Protein AF-0000000087011640 (afdb_homodimer)

Secondary structure (DSSP, 8-state):
-EEEPHHHHHHHHTT-HHHHHHHHHHHHH--EEE-HHHHHHHHHHHHHHH---HHHHHHHIIIIIGGGEEE--B-HHHHHHHHHHHHHH---HHHHHHHHHHHHTT--EEE-S-GGGGG-TT-EEE---/-EEEPHHHHHHHHTT-HHHHHHHHHHHHH--EEE-HHHHHHHHHHHHHHH---HHHHHHHIIIIIGGGEEE--B-HHHHHHHHHHHHHH---HHHHHHHHHHHHTT--EEE-S-GGGGG-TT-EEE---

Structure (mmCIF, N/CA/C/O backbone):
data_AF-0000000087011640-model_v1
#
loop_
_entity.id
_entity.type
_entity.pdbx_description
1 polymer 'PIN domain-containing protein'
#
loop_
_atom_site.group_PDB
_atom_site.id
_atom_site.type_symbol
_atom_site.label_atom_id
_atom_site.label_alt_id
_atom_site.label_comp_id
_atom_site.label_asym_id
_atom_site.label_entity_id
_atom_site.label_seq_id
_atom_site.pdbx_PDB_ins_code
_atom_site.Cartn_x
_atom_site.Cartn_y
_atom_site.Cartn_z
_atom_site.occupancy
_atom_site.B_iso_or_equiv
_atom_site.auth_seq_id
_atom_site.auth_comp_id
_atom_site.auth_asym_id
_atom_site.auth_atom_id
_atom_site.pdbx_PDB_model_num
ATOM 1 N N . MET A 1 1 ? 14.664 -17.312 -2.223 1 96.94 1 MET A N 1
ATOM 2 C CA . MET A 1 1 ? 13.352 -16.703 -2.078 1 96.94 1 MET A CA 1
ATOM 3 C C . MET A 1 1 ? 13.102 -15.688 -3.189 1 96.94 1 MET A C 1
ATOM 5 O O . MET A 1 1 ? 14.031 -15.008 -3.633 1 96.94 1 MET A O 1
ATOM 9 N N . ILE A 1 2 ? 11.859 -15.672 -3.703 1 98.56 2 ILE A N 1
ATOM 10 C CA . ILE A 1 2 ? 11.531 -14.766 -4.797 1 98.56 2 ILE A CA 1
ATOM 11 C C . ILE A 1 2 ? 10.273 -13.969 -4.445 1 98.56 2 ILE A C 1
ATOM 13 O O . ILE A 1 2 ? 9.336 -14.516 -3.865 1 98.56 2 ILE A O 1
ATOM 17 N N . PHE A 1 3 ? 10.336 -12.688 -4.766 1 98.88 3 PHE A N 1
ATOM 18 C CA . PHE A 1 3 ? 9.227 -11.789 -4.484 1 98.88 3 PHE A CA 1
ATOM 19 C C . PHE A 1 3 ? 8.203 -11.82 -5.613 1 98.88 3 PHE A C 1
ATOM 21 O O . PHE A 1 3 ? 8.562 -11.797 -6.789 1 98.88 3 PHE A O 1
ATOM 28 N N . LEU A 1 4 ? 6.934 -11.914 -5.27 1 98.88 4 LEU A N 1
ATOM 29 C CA . LEU A 1 4 ? 5.852 -11.953 -6.25 1 98.88 4 LEU A CA 1
ATOM 30 C C . LEU A 1 4 ? 5.266 -10.562 -6.465 1 98.88 4 LEU A C 1
ATOM 32 O O . LEU A 1 4 ? 4.793 -9.93 -5.516 1 98.88 4 LEU A O 1
ATOM 36 N N . ASP A 1 5 ? 5.25 -10.117 -7.625 1 98.62 5 ASP A N 1
ATOM 37 C CA . ASP A 1 5 ? 4.613 -8.859 -7.996 1 98.62 5 ASP A CA 1
ATOM 38 C C . ASP A 1 5 ? 3.111 -9.039 -8.203 1 98.62 5 ASP A C 1
ATOM 40 O O . ASP A 1 5 ? 2.639 -10.156 -8.406 1 98.62 5 ASP A O 1
ATOM 44 N N . ALA A 1 6 ? 2.395 -7.945 -8.195 1 98.81 6 ALA A N 1
ATOM 45 C CA . ALA A 1 6 ? 0.938 -7.992 -8.281 1 98.81 6 ALA A CA 1
ATOM 46 C C . ALA A 1 6 ? 0.485 -8.5 -9.648 1 98.81 6 ALA A C 1
ATOM 48 O O . ALA A 1 6 ? -0.469 -9.273 -9.742 1 98.81 6 ALA A O 1
ATOM 49 N N . ASN A 1 7 ? 1.176 -8.094 -10.727 1 97.94 7 ASN A N 1
ATOM 50 C CA . ASN A 1 7 ? 0.75 -8.492 -12.062 1 97.94 7 ASN A CA 1
ATOM 51 C C . ASN A 1 7 ? 0.751 -10.008 -12.219 1 97.94 7 ASN A C 1
ATOM 53 O O . ASN A 1 7 ? -0.172 -10.578 -12.812 1 97.94 7 ASN A O 1
ATOM 57 N N . PHE A 1 8 ? 1.773 -10.594 -11.695 1 98.75 8 PHE A N 1
ATOM 58 C CA . PHE A 1 8 ? 1.864 -12.047 -11.766 1 98.75 8 PHE A CA 1
ATOM 59 C C . PHE A 1 8 ? 0.679 -12.695 -11.062 1 98.75 8 PHE A C 1
ATOM 61 O O . PHE A 1 8 ? 0.0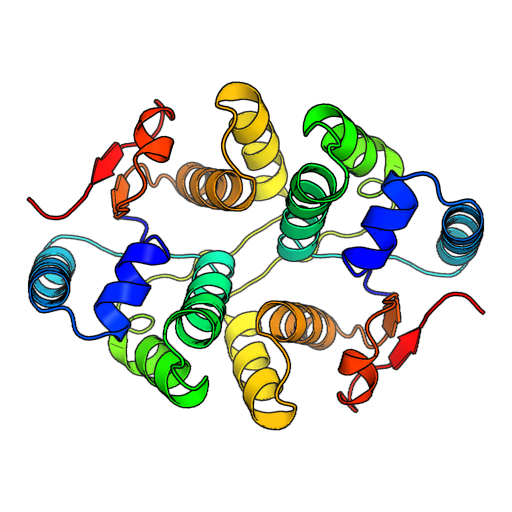44 -13.602 -11.609 1 98.75 8 PHE A O 1
ATOM 68 N N . LEU A 1 9 ? 0.355 -12.227 -9.922 1 98.88 9 LEU A N 1
ATOM 69 C CA . LEU A 1 9 ? -0.71 -12.805 -9.102 1 98.88 9 LEU A CA 1
ATOM 70 C C . LEU A 1 9 ? -2.076 -12.523 -9.719 1 98.88 9 LEU A C 1
ATOM 72 O O . LEU A 1 9 ? -2.992 -13.344 -9.609 1 98.88 9 LEU A O 1
ATOM 76 N N . ILE A 1 10 ? -2.234 -11.375 -10.375 1 98.81 10 ILE A N 1
ATOM 77 C CA . ILE A 1 10 ? -3.488 -11.039 -11.039 1 98.81 10 ILE A CA 1
ATOM 78 C C . ILE A 1 10 ? -3.748 -12.031 -12.18 1 98.81 10 ILE A C 1
ATOM 80 O O . ILE A 1 10 ? -4.855 -12.555 -12.305 1 98.81 10 ILE A O 1
ATOM 84 N N . TYR A 1 11 ? -2.711 -12.344 -12.93 1 98.56 11 TYR A N 1
ATOM 85 C CA . TYR A 1 11 ? -2.857 -13.305 -14.016 1 98.56 11 TYR A CA 1
ATOM 86 C C . TYR A 1 11 ? -3.121 -14.703 -13.477 1 98.56 11 TYR A C 1
ATOM 88 O O . TYR A 1 11 ? -3.875 -15.477 -14.07 1 98.56 11 TYR A O 1
ATOM 96 N N . LEU A 1 12 ? -2.467 -14.984 -12.375 1 98.62 12 LEU A N 1
ATOM 97 C CA . LEU A 1 12 ? -2.719 -16.266 -11.719 1 98.62 12 LEU A CA 1
ATOM 98 C C . LEU A 1 12 ? -4.172 -16.359 -11.266 1 98.62 12 LEU A C 1
ATOM 100 O O . LEU A 1 12 ? -4.82 -17.391 -11.461 1 98.62 12 LEU A O 1
ATOM 104 N N . ASN A 1 13 ? -4.664 -15.25 -10.688 1 98.5 13 ASN A N 1
ATOM 105 C CA . ASN A 1 13 ? -6.047 -15.172 -10.227 1 98.5 13 ASN A CA 1
ATOM 106 C C . ASN A 1 13 ? -7.027 -15.352 -11.383 1 98.5 13 ASN A C 1
ATOM 108 O O . ASN A 1 13 ? -8.125 -15.883 -11.195 1 98.5 13 ASN A O 1
ATOM 112 N N . LEU A 1 14 ? -6.656 -14.922 -12.57 1 98.19 14 LEU A N 1
ATOM 113 C CA . LEU A 1 14 ? -7.512 -14.969 -13.75 1 98.19 14 LEU A CA 1
ATOM 114 C C . LEU A 1 14 ? -7.441 -16.344 -14.414 1 98.19 14 LEU A C 1
ATOM 116 O O . LEU A 1 14 ? -8.18 -16.609 -15.367 1 98.19 14 LEU A O 1
ATOM 120 N N . GLY A 1 15 ? -6.504 -17.172 -14.023 1 97.69 15 GLY A N 1
ATOM 121 C CA . GLY A 1 15 ? -6.434 -18.531 -14.531 1 97.69 15 GLY A CA 1
ATOM 122 C C . GLY A 1 15 ? -5.656 -18.641 -15.828 1 97.69 15 GLY A C 1
ATOM 123 O O . GLY A 1 15 ? -5.941 -19.5 -16.656 1 97.69 15 GLY A O 1
ATOM 124 N N . VAL A 1 16 ? -4.742 -17.734 -16.016 1 97.62 16 VAL A N 1
ATOM 125 C CA . VAL A 1 16 ? -3.898 -17.844 -17.203 1 97.62 16 VAL A CA 1
ATOM 126 C C . VAL A 1 16 ? -3.025 -19.094 -17.109 1 97.62 16 VAL A C 1
ATOM 128 O O . VAL A 1 16 ? -2.172 -19.188 -16.234 1 97.62 16 VAL A O 1
ATOM 131 N N . LYS A 1 17 ? -3.088 -19.984 -18.031 1 97.75 17 LYS A N 1
ATOM 132 C CA . LYS A 1 17 ? -2.504 -21.312 -17.938 1 97.75 17 LYS A CA 1
ATOM 133 C C . LYS A 1 17 ? -0.982 -21.25 -17.859 1 97.75 17 LYS A C 1
ATOM 135 O O . LYS A 1 17 ? -0.365 -21.953 -17.062 1 97.75 17 LYS A O 1
ATOM 140 N N . GLU A 1 18 ? -0.424 -20.406 -18.703 1 97.94 18 GLU A N 1
ATOM 141 C CA . GLU A 1 18 ? 1.029 -20.266 -18.703 1 97.94 18 GLU A CA 1
ATOM 142 C C . GLU A 1 18 ? 1.537 -19.797 -17.344 1 97.94 18 GLU A C 1
ATOM 144 O O . GLU A 1 18 ? 2.592 -20.234 -16.875 1 97.94 18 GLU A O 1
ATOM 149 N N . VAL A 1 19 ? 0.798 -18.922 -16.688 1 98.38 19 VAL A N 1
ATOM 150 C CA . VAL A 1 19 ? 1.166 -18.391 -15.391 1 98.38 19 VAL A CA 1
ATOM 151 C C . VAL A 1 19 ? 0.971 -19.453 -14.312 1 98.38 19 VAL A C 1
ATOM 153 O O . VAL A 1 19 ? 1.799 -19.578 -13.406 1 98.38 19 VAL A O 1
ATOM 156 N N . GLU A 1 20 ? -0.083 -20.219 -14.422 1 98.06 20 GLU A N 1
ATOM 157 C CA . GLU A 1 20 ? -0.339 -21.312 -13.492 1 98.06 20 GLU A CA 1
ATOM 158 C C . GLU A 1 20 ? 0.795 -22.328 -13.516 1 98.06 20 GLU A C 1
ATOM 160 O O . GLU A 1 20 ? 1.282 -22.75 -12.469 1 98.06 20 GLU A O 1
ATOM 165 N N . ASN A 1 21 ? 1.163 -22.672 -14.719 1 97.81 21 ASN A N 1
ATOM 166 C CA . ASN A 1 21 ? 2.24 -23.641 -14.875 1 97.81 21 ASN A CA 1
ATOM 167 C C . ASN A 1 21 ? 3.557 -23.109 -14.305 1 97.81 21 ASN A C 1
ATOM 169 O O . ASN A 1 21 ? 4.289 -23.844 -13.648 1 97.81 21 ASN A O 1
ATOM 173 N N . PHE A 1 22 ? 3.793 -21.906 -14.586 1 98.19 22 PHE A N 1
ATOM 174 C CA . PHE A 1 22 ? 5.008 -21.281 -14.086 1 98.19 22 PHE A CA 1
ATOM 175 C C . PHE A 1 22 ? 4.992 -21.219 -12.562 1 98.19 22 PHE A C 1
ATOM 177 O O . PHE A 1 22 ? 6.008 -21.484 -11.914 1 98.19 22 PHE A O 1
ATOM 184 N N . TYR A 1 23 ? 3.855 -20.891 -11.961 1 98.31 23 TYR A N 1
ATOM 185 C CA . TYR A 1 23 ? 3.699 -20.812 -10.516 1 98.31 23 TYR A CA 1
ATOM 186 C C . TYR A 1 23 ? 3.986 -22.172 -9.859 1 98.31 23 TYR A C 1
ATOM 188 O O . TYR A 1 23 ? 4.684 -22.234 -8.844 1 98.31 23 TYR A O 1
ATOM 196 N N . ILE A 1 24 ? 3.471 -23.203 -10.461 1 97.31 24 ILE A N 1
ATOM 197 C CA . ILE A 1 24 ? 3.666 -24.547 -9.93 1 97.31 24 ILE A CA 1
ATOM 198 C C . ILE A 1 24 ? 5.148 -24.906 -9.969 1 97.31 24 ILE A C 1
ATOM 200 O O . ILE A 1 24 ? 5.68 -25.469 -9.008 1 97.31 24 ILE A O 1
ATOM 204 N N . LYS A 1 25 ? 5.777 -24.547 -11.008 1 97.06 25 LYS A N 1
ATOM 205 C CA . LYS A 1 25 ? 7.207 -24.812 -11.148 1 97.06 25 LYS A CA 1
ATOM 206 C C . LYS A 1 25 ? 8.008 -24.062 -10.086 1 97.06 25 LYS A C 1
ATOM 208 O O . LYS A 1 25 ? 8.883 -24.641 -9.438 1 97.06 25 LYS A O 1
ATOM 213 N N . ILE A 1 26 ? 7.695 -22.797 -9.852 1 97.19 26 ILE A N 1
ATOM 214 C CA . ILE A 1 26 ? 8.453 -21.969 -8.922 1 97.19 26 ILE A CA 1
ATOM 215 C C . ILE A 1 26 ? 8.211 -22.438 -7.492 1 97.19 26 ILE A C 1
ATOM 217 O O . ILE A 1 26 ? 9.117 -22.375 -6.652 1 97.19 26 ILE A O 1
ATOM 221 N N . LEU A 1 27 ? 6.996 -22.953 -7.246 1 96.81 27 LEU A N 1
ATOM 222 C CA . LEU A 1 27 ? 6.648 -23.469 -5.926 1 96.81 27 LEU A CA 1
ATOM 223 C C . LEU A 1 27 ? 7.57 -24.609 -5.531 1 96.81 27 LEU A C 1
ATOM 225 O O . LEU A 1 27 ? 7.867 -24.797 -4.348 1 96.81 27 LEU A O 1
ATOM 229 N N . GLN A 1 28 ? 8.062 -25.281 -6.484 1 96.06 28 GLN A N 1
ATOM 230 C CA . GLN A 1 28 ? 8.914 -26.438 -6.246 1 96.06 28 GLN A CA 1
ATOM 231 C C . GLN A 1 28 ? 10.375 -26.031 -6.098 1 96.06 28 GLN A C 1
ATOM 233 O O . GLN A 1 28 ? 11.172 -26.766 -5.512 1 96.06 28 GLN A O 1
ATOM 238 N N . GLU A 1 29 ? 10.664 -24.859 -6.504 1 95.75 29 GLU A N 1
ATOM 239 C CA . GLU A 1 29 ? 12.07 -24.5 -6.637 1 95.75 29 GLU A CA 1
ATOM 240 C C . GLU A 1 29 ? 12.461 -23.422 -5.637 1 95.75 29 GLU A C 1
ATOM 242 O O . GLU A 1 29 ? 13.633 -23.297 -5.258 1 95.75 29 GLU A O 1
ATOM 247 N N . ASP A 1 30 ? 11.453 -22.641 -5.254 1 96.25 30 ASP A N 1
ATOM 248 C CA . ASP A 1 30 ? 11.797 -21.453 -4.461 1 96.25 30 ASP A CA 1
ATOM 249 C C . ASP A 1 30 ? 10.773 -21.219 -3.359 1 96.25 30 ASP A C 1
ATOM 251 O O . ASP A 1 30 ? 9.656 -21.734 -3.422 1 96.25 30 ASP A O 1
ATOM 255 N N . ARG A 1 31 ? 11.219 -20.5 -2.373 1 98.12 31 ARG A N 1
ATOM 256 C CA . ARG A 1 31 ? 10.273 -19.891 -1.45 1 98.12 31 ARG A CA 1
ATOM 257 C C . ARG A 1 31 ? 9.75 -18.562 -2 1 98.12 31 ARG A C 1
ATOM 259 O O . ARG A 1 31 ? 10.477 -17.844 -2.695 1 98.12 31 ARG A O 1
ATOM 266 N N . LEU A 1 32 ? 8.547 -18.281 -1.709 1 98.81 32 LEU A N 1
ATOM 267 C CA . LEU A 1 32 ? 7.902 -17.109 -2.281 1 98.81 32 LEU A CA 1
ATOM 268 C C . LEU A 1 32 ? 7.598 -16.078 -1.201 1 98.81 32 LEU A C 1
ATOM 270 O O . LEU A 1 32 ? 7.379 -16.438 -0.041 1 98.81 32 LEU A O 1
ATOM 274 N N . ALA A 1 33 ? 7.629 -14.797 -1.556 1 98.88 33 ALA A N 1
ATOM 275 C CA . ALA A 1 33 ? 7.293 -13.719 -0.635 1 98.88 33 ALA A CA 1
ATOM 276 C C . ALA A 1 33 ? 6.5 -12.625 -1.343 1 98.88 33 ALA A C 1
ATOM 278 O O . ALA A 1 33 ? 6.605 -12.461 -2.561 1 98.88 33 ALA A O 1
ATOM 279 N N . LEU A 1 34 ? 5.715 -12 -0.657 1 98.88 34 LEU A N 1
ATOM 280 C CA . LEU A 1 34 ? 5.051 -10.766 -1.054 1 98.88 34 LEU A CA 1
ATOM 281 C C . LEU A 1 34 ? 4.848 -9.844 0.148 1 98.88 34 LEU A C 1
ATOM 283 O O . LEU A 1 34 ? 5.332 -10.133 1.244 1 98.88 34 LEU A O 1
ATOM 287 N N . ASP A 1 35 ? 4.262 -8.68 -0.096 1 98.88 35 ASP A N 1
ATOM 288 C CA . ASP A 1 35 ? 3.971 -7.754 0.996 1 98.88 35 ASP A CA 1
ATOM 289 C C . ASP A 1 35 ? 2.537 -7.234 0.906 1 98.88 35 ASP A C 1
ATOM 291 O O . ASP A 1 35 ? 1.83 -7.512 -0.065 1 98.88 35 ASP A O 1
ATOM 295 N N . PRO A 1 36 ? 2.016 -6.574 1.901 1 98.88 36 PRO A N 1
ATOM 296 C CA . PRO A 1 36 ? 0.615 -6.148 1.933 1 98.88 36 PRO A CA 1
ATOM 297 C C . PRO A 1 36 ? 0.26 -5.207 0.786 1 98.88 36 PRO A C 1
ATOM 299 O O . PRO A 1 36 ? -0.883 -5.195 0.322 1 98.88 36 PRO A O 1
ATOM 302 N N . LEU A 1 37 ? 1.224 -4.465 0.329 1 98.88 37 LEU A N 1
ATOM 303 C CA . LEU A 1 37 ? 0.984 -3.566 -0.796 1 98.88 37 LEU A CA 1
ATOM 304 C C . LEU A 1 37 ? 0.654 -4.352 -2.059 1 98.88 37 LEU A C 1
ATOM 306 O O . LEU A 1 37 ? -0.201 -3.941 -2.848 1 98.88 37 LEU A O 1
ATOM 310 N N . VAL A 1 38 ? 1.305 -5.5 -2.254 1 98.94 38 VAL A N 1
ATOM 311 C CA . VAL A 1 38 ? 1 -6.391 -3.373 1 98.94 38 VAL A CA 1
ATOM 312 C C . VAL A 1 38 ? -0.428 -6.91 -3.242 1 98.94 38 VAL A C 1
ATOM 314 O O . VAL A 1 38 ? -1.18 -6.934 -4.223 1 98.94 38 VAL A O 1
ATOM 317 N N . ILE A 1 39 ? -0.808 -7.289 -2.037 1 98.94 39 ILE A N 1
ATOM 318 C CA . ILE A 1 39 ? -2.145 -7.812 -1.783 1 98.94 39 ILE A CA 1
ATOM 319 C C . ILE A 1 39 ? -3.189 -6.754 -2.121 1 98.94 39 ILE A C 1
ATOM 321 O O . ILE A 1 39 ? -4.176 -7.039 -2.803 1 98.94 39 ILE A O 1
ATOM 325 N N . ASP A 1 40 ? -2.936 -5.543 -1.687 1 98.81 40 ASP A N 1
ATOM 326 C CA . ASP A 1 40 ? -3.805 -4.41 -1.989 1 98.81 40 ASP A CA 1
ATOM 327 C C . ASP A 1 40 ? -3.98 -4.242 -3.496 1 98.81 40 ASP A C 1
ATOM 329 O O . ASP A 1 40 ? -5.105 -4.129 -3.988 1 98.81 40 ASP A O 1
ATOM 333 N N . GLU A 1 41 ? -2.881 -4.293 -4.227 1 98.75 41 GLU A N 1
ATOM 334 C CA . GLU A 1 41 ? -2.889 -4.098 -5.672 1 98.75 41 GLU A CA 1
ATOM 335 C C . GLU A 1 41 ? -3.637 -5.223 -6.379 1 98.75 41 GLU A C 1
ATOM 337 O O . GLU A 1 41 ? -4.406 -4.977 -7.309 1 98.75 41 GLU A O 1
ATOM 342 N N . VAL A 1 42 ? -3.447 -6.449 -5.934 1 98.88 42 VAL A N 1
ATOM 343 C CA . VAL A 1 42 ? -4.074 -7.605 -6.566 1 98.88 42 VAL A CA 1
ATOM 344 C C . VAL A 1 42 ? -5.59 -7.508 -6.438 1 98.88 42 VAL A C 1
ATOM 346 O O . VAL A 1 42 ? -6.316 -7.676 -7.418 1 98.88 42 VAL A O 1
ATOM 349 N N . ILE A 1 43 ? -6.035 -7.16 -5.25 1 98.81 43 ILE A N 1
ATOM 350 C CA . ILE A 1 43 ? -7.473 -7.09 -5.016 1 98.81 43 ILE A CA 1
ATOM 351 C C . ILE A 1 43 ? -8.07 -5.926 -5.801 1 98.81 43 ILE A C 1
ATOM 353 O O . ILE A 1 43 ? -9.086 -6.086 -6.484 1 98.81 43 ILE A O 1
ATOM 357 N N . TYR A 1 44 ? -7.414 -4.812 -5.82 1 98.5 44 TYR A N 1
ATOM 358 C CA . TYR A 1 44 ? -7.918 -3.609 -6.469 1 98.5 44 TYR A CA 1
ATOM 359 C C . TYR A 1 44 ? -7.973 -3.783 -7.98 1 98.5 44 TYR A C 1
ATOM 361 O O . TYR A 1 44 ? -9.008 -3.555 -8.602 1 98.5 44 TYR A O 1
ATOM 369 N N . ILE A 1 45 ? -6.895 -4.23 -8.523 1 98.5 45 ILE A N 1
ATOM 370 C CA . ILE A 1 45 ? -6.777 -4.297 -9.977 1 98.5 45 ILE A CA 1
ATOM 371 C C . ILE A 1 45 ? -7.656 -5.422 -10.516 1 98.5 45 ILE A C 1
ATOM 373 O O . ILE A 1 45 ? -8.266 -5.289 -11.578 1 98.5 45 ILE A O 1
ATOM 377 N N . SER A 1 46 ? -7.73 -6.574 -9.812 1 98.56 46 SER A N 1
ATOM 378 C CA . SER A 1 46 ? -8.617 -7.652 -10.227 1 98.56 46 SER A CA 1
ATOM 379 C C . SER A 1 46 ? -10.062 -7.172 -10.344 1 98.56 46 SER A C 1
ATOM 381 O O . SER A 1 46 ? -10.766 -7.512 -11.297 1 98.56 46 SER A O 1
ATOM 383 N N . LYS A 1 47 ? -10.453 -6.352 -9.391 1 97.88 47 LYS A N 1
ATOM 384 C CA . LYS A 1 47 ? -11.812 -5.824 -9.414 1 97.88 47 LYS A CA 1
ATOM 385 C C . LYS A 1 47 ? -11.969 -4.742 -10.477 1 97.88 47 LYS A C 1
ATOM 387 O O . LYS A 1 47 ? -12.844 -4.828 -11.336 1 97.88 47 LYS A O 1
ATOM 392 N N . LYS A 1 48 ? -11.117 -3.809 -10.461 1 97.56 48 LYS A N 1
ATOM 393 C CA . LYS A 1 48 ? -11.258 -2.605 -11.281 1 97.56 48 LYS A CA 1
ATOM 394 C C . LYS A 1 48 ? -11.102 -2.924 -12.766 1 97.56 48 LYS A C 1
ATOM 396 O O . LYS A 1 48 ? -11.883 -2.441 -13.586 1 97.56 48 LYS A O 1
ATOM 401 N N . LYS A 1 49 ? -10.18 -3.742 -13.078 1 97.94 49 LYS A N 1
ATOM 402 C CA . LYS A 1 49 ? -9.844 -3.967 -14.477 1 97.94 49 LYS A CA 1
ATOM 403 C C . LYS A 1 49 ? -10.523 -5.219 -15.016 1 97.94 49 LYS A C 1
ATOM 405 O O . LYS A 1 49 ? -10.898 -5.273 -16.188 1 97.94 49 LYS A O 1
ATOM 410 N N . TYR A 1 50 ? -10.766 -6.191 -14.164 1 98 50 TYR A N 1
ATOM 411 C CA . TYR A 1 50 ? -11.227 -7.48 -14.672 1 98 50 TYR A CA 1
ATOM 412 C C . TYR A 1 50 ? -12.555 -7.871 -14.055 1 98 50 TYR A C 1
ATOM 414 O O . TYR A 1 50 ? -13.078 -8.961 -14.32 1 98 50 TYR A O 1
ATOM 422 N N . ASN A 1 51 ? -13.07 -7.023 -13.172 1 97.31 51 ASN A N 1
ATOM 423 C CA . ASN A 1 51 ? -14.398 -7.164 -12.586 1 97.31 51 ASN A CA 1
ATOM 424 C C . ASN A 1 51 ? -14.5 -8.422 -11.727 1 97.31 51 ASN A C 1
ATOM 426 O O . ASN A 1 51 ? -15.555 -9.055 -11.672 1 97.31 51 ASN A O 1
ATOM 430 N N . VAL A 1 52 ? -13.414 -8.781 -11.117 1 96.88 52 VAL A N 1
ATOM 431 C CA . VAL A 1 52 ? -13.422 -9.906 -10.18 1 96.88 52 VAL A CA 1
ATOM 432 C C . VAL A 1 52 ? -13.914 -9.43 -8.812 1 96.88 52 VAL A C 1
ATOM 434 O O . VAL A 1 52 ? -13.43 -8.43 -8.281 1 96.88 52 VAL A O 1
ATOM 437 N N . ASN A 1 53 ? -14.828 -10.148 -8.273 1 95.06 53 ASN A N 1
ATOM 438 C CA . ASN A 1 53 ? -15.344 -9.789 -6.953 1 95.06 53 ASN A CA 1
ATOM 439 C C . ASN A 1 53 ? -14.281 -9.945 -5.871 1 95.06 53 ASN A C 1
ATOM 441 O O . ASN A 1 53 ? -13.453 -10.852 -5.938 1 95.06 53 ASN A O 1
ATOM 445 N N . PHE A 1 54 ? -14.406 -9.18 -4.828 1 95.44 54 PHE A N 1
ATOM 446 C CA . PHE A 1 54 ? -13.461 -9.227 -3.719 1 95.44 54 PHE A CA 1
ATOM 447 C C . PHE A 1 54 ? -13.383 -10.633 -3.135 1 95.44 54 PHE A C 1
ATOM 449 O O . PHE A 1 54 ? -12.289 -11.141 -2.881 1 95.44 54 PHE A O 1
ATOM 456 N N . ASN A 1 55 ? -14.523 -11.211 -2.994 1 96.69 55 ASN A N 1
ATOM 457 C CA . ASN A 1 55 ? -14.586 -12.531 -2.369 1 96.69 55 ASN A CA 1
ATOM 458 C C . ASN A 1 55 ? -13.75 -13.555 -3.131 1 96.69 55 ASN A C 1
ATOM 460 O O . ASN A 1 55 ? -13.078 -14.383 -2.521 1 96.69 55 ASN A O 1
ATOM 464 N N . ASP A 1 56 ? -13.844 -13.477 -4.379 1 97.88 56 ASP A N 1
ATOM 465 C CA . ASP A 1 56 ? -13.117 -14.43 -5.203 1 97.88 56 ASP A CA 1
ATOM 466 C C . ASP A 1 56 ? -11.609 -14.211 -5.113 1 97.88 56 ASP A C 1
ATOM 468 O O . ASP A 1 56 ? -10.844 -15.164 -4.984 1 97.88 56 ASP A O 1
ATOM 472 N N . THR A 1 57 ? -11.188 -12.984 -5.211 1 98.69 57 THR A N 1
ATOM 473 C CA . THR A 1 57 ? -9.766 -12.688 -5.117 1 98.69 57 THR A CA 1
ATOM 474 C C . THR A 1 57 ? -9.227 -13.023 -3.73 1 98.69 57 THR A C 1
ATOM 476 O O . THR A 1 57 ? -8.117 -13.547 -3.598 1 98.69 57 THR A O 1
ATOM 479 N N . ILE A 1 58 ? -10.031 -12.734 -2.684 1 98.69 58 ILE A N 1
ATOM 480 C CA . ILE A 1 58 ? -9.641 -13.039 -1.312 1 98.69 58 ILE A CA 1
ATOM 481 C C . ILE A 1 58 ? -9.5 -14.555 -1.142 1 98.69 58 ILE A C 1
ATOM 483 O O . ILE A 1 58 ? -8.523 -15.031 -0.552 1 98.69 58 ILE A O 1
ATOM 487 N N . SER A 1 59 ? -10.445 -15.289 -1.694 1 98.44 59 SER A N 1
ATOM 488 C CA . SER A 1 59 ? -10.367 -16.734 -1.641 1 98.44 59 SER A CA 1
ATOM 489 C C . SER A 1 59 ? -9.117 -17.25 -2.354 1 98.44 59 SER A C 1
ATOM 491 O O . SER A 1 59 ? -8.414 -18.125 -1.841 1 98.44 59 SER A O 1
ATOM 493 N N . PHE A 1 60 ? -8.883 -16.703 -3.498 1 98.75 60 PHE A N 1
ATOM 494 C CA . PHE A 1 60 ? -7.688 -17.031 -4.27 1 98.75 60 PHE A CA 1
ATOM 495 C C . PHE A 1 60 ? -6.43 -16.781 -3.453 1 98.75 60 PHE A C 1
ATOM 497 O O . PHE A 1 60 ? -5.559 -17.641 -3.354 1 98.75 60 PHE A O 1
ATOM 504 N N . LEU A 1 61 ? -6.328 -15.633 -2.818 1 98.81 61 LEU A N 1
ATOM 505 C CA . LEU A 1 61 ? -5.156 -15.273 -2.029 1 98.81 61 LEU A CA 1
ATOM 506 C C . LEU A 1 61 ? -5.023 -16.172 -0.809 1 98.81 61 LEU A C 1
ATOM 508 O O . LEU A 1 61 ? -3.951 -16.734 -0.557 1 98.81 61 LEU A O 1
ATOM 512 N N . ASP A 1 62 ? -6.105 -16.391 -0.1 1 98.56 62 ASP A N 1
ATOM 513 C CA . ASP A 1 62 ? -6.098 -17.109 1.163 1 98.56 62 ASP A CA 1
ATOM 514 C C . ASP A 1 62 ? -5.824 -18.594 0.935 1 98.56 62 ASP A C 1
ATOM 516 O O . ASP A 1 62 ? -5.188 -19.25 1.762 1 98.56 62 ASP A O 1
ATOM 520 N N . GLU A 1 63 ? -6.305 -19.109 -0.159 1 98.5 63 GLU A N 1
ATOM 521 C CA . GLU A 1 63 ? -6.285 -20.562 -0.353 1 98.5 63 GLU A CA 1
ATOM 522 C C . GLU A 1 63 ? -5.086 -20.984 -1.193 1 98.5 63 GLU A C 1
ATOM 524 O O . GLU A 1 63 ? -4.586 -22.109 -1.044 1 98.5 63 GLU A O 1
ATOM 529 N N . ILE A 1 64 ? -4.648 -20.094 -1.994 1 98.25 64 ILE A N 1
ATOM 530 C CA . ILE A 1 64 ? -3.637 -20.516 -2.957 1 98.25 64 ILE A CA 1
ATOM 531 C C . ILE A 1 64 ? -2.324 -19.781 -2.68 1 98.25 64 ILE A C 1
ATOM 533 O O . ILE A 1 64 ? -1.283 -20.422 -2.494 1 98.25 64 ILE A O 1
ATOM 537 N N . VAL A 1 65 ? -2.322 -18.531 -2.518 1 98.62 65 VAL A N 1
ATOM 538 C CA . VAL A 1 65 ? -1.093 -17.75 -2.535 1 98.62 65 VAL A CA 1
ATOM 539 C C . VAL A 1 65 ? -0.477 -17.734 -1.137 1 98.62 65 VAL A C 1
ATOM 541 O O . VAL A 1 65 ? 0.688 -18.094 -0.958 1 98.62 65 VAL A O 1
ATOM 544 N N . LEU A 1 66 ? -1.303 -17.375 -0.135 1 98.44 66 LEU A N 1
ATOM 545 C CA . LEU A 1 66 ? -0.771 -17.031 1.18 1 98.44 66 LEU A C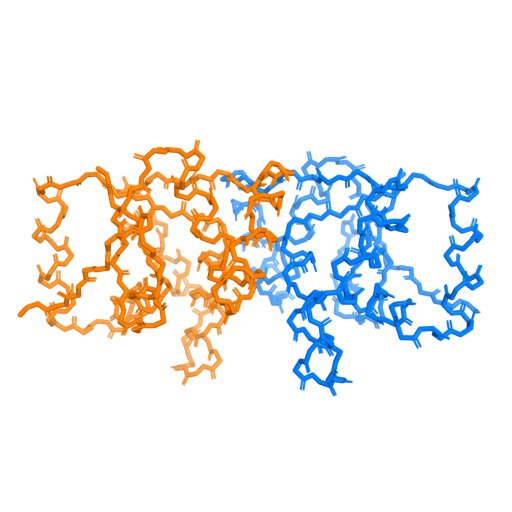A 1
ATOM 546 C C . LEU A 1 66 ? -0.289 -18.281 1.91 1 98.44 66 LEU A C 1
ATOM 548 O O . LEU A 1 66 ? 0.675 -18.219 2.678 1 98.44 66 LEU A O 1
ATOM 552 N N . PRO A 1 67 ? -0.911 -19.469 1.685 1 98.19 67 PRO A N 1
ATOM 553 C CA . PRO A 1 67 ? -0.358 -20.672 2.299 1 98.19 67 PRO A CA 1
ATOM 554 C C . PRO A 1 67 ? 1.028 -21.031 1.763 1 98.19 67 PRO A C 1
ATOM 556 O O . PRO A 1 67 ? 1.785 -21.75 2.424 1 98.19 67 PRO A O 1
ATOM 559 N N . ASN A 1 68 ? 1.425 -20.484 0.629 1 98.12 68 ASN A N 1
ATOM 560 C CA . ASN A 1 68 ? 2.666 -20.859 -0.04 1 98.12 68 ASN A CA 1
ATOM 561 C C . ASN A 1 68 ? 3.629 -19.672 -0.139 1 98.12 68 ASN A C 1
ATOM 563 O O . ASN A 1 68 ? 4.566 -19.703 -0.938 1 98.12 68 ASN A O 1
ATOM 567 N N . SER A 1 69 ? 3.346 -18.625 0.587 1 98.62 69 SER A N 1
ATOM 568 C CA . SER A 1 69 ? 4.168 -17.422 0.492 1 98.62 69 SER A CA 1
ATOM 569 C C . SER A 1 69 ? 4.328 -16.75 1.853 1 98.62 69 SER A C 1
ATOM 571 O O . SER A 1 69 ? 3.422 -16.797 2.686 1 98.62 69 SER A O 1
ATOM 573 N N . LEU A 1 70 ? 5.426 -16.172 2.045 1 98.56 70 LEU A N 1
ATOM 574 C CA . LEU A 1 70 ? 5.66 -15.344 3.219 1 98.56 70 LEU A CA 1
ATOM 575 C C . LEU A 1 70 ? 5.18 -13.914 2.977 1 98.56 70 LEU A C 1
ATOM 577 O O . LEU A 1 70 ? 5.516 -13.305 1.956 1 98.56 70 LEU A O 1
ATOM 581 N 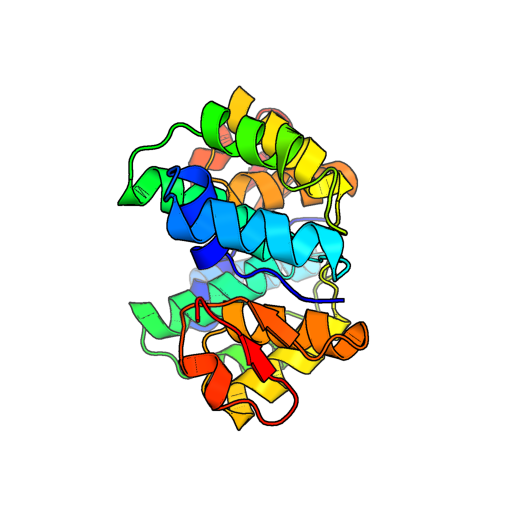N . ILE A 1 71 ? 4.371 -13.367 3.885 1 98.81 71 ILE A N 1
ATOM 582 C CA . ILE A 1 71 ? 3.98 -11.961 3.824 1 98.81 71 ILE A CA 1
ATOM 583 C C . ILE A 1 71 ? 4.973 -11.117 4.621 1 98.81 71 ILE A C 1
ATOM 585 O O . ILE A 1 71 ? 5.008 -11.188 5.852 1 98.81 71 ILE A O 1
ATOM 589 N N . LEU A 1 72 ? 5.742 -10.344 3.992 1 98.88 72 LEU A N 1
ATOM 590 C CA . LEU A 1 72 ? 6.711 -9.461 4.633 1 98.88 72 LEU A CA 1
ATOM 591 C C . LEU A 1 72 ? 6.062 -8.148 5.039 1 98.88 72 LEU A C 1
ATOM 593 O O . LEU A 1 72 ? 5.328 -7.543 4.254 1 98.88 72 LEU A O 1
ATOM 597 N N . PRO A 1 73 ? 6.297 -7.719 6.262 1 98.88 73 PRO A N 1
ATOM 598 C CA . PRO A 1 73 ? 5.727 -6.434 6.676 1 98.88 73 PRO A CA 1
ATOM 599 C C . PRO A 1 73 ? 6.359 -5.246 5.957 1 98.88 73 PRO A C 1
ATOM 601 O O . PRO A 1 73 ? 7.449 -5.367 5.398 1 98.88 73 PRO A O 1
ATOM 604 N N . ILE A 1 74 ? 5.621 -4.207 5.855 1 98.94 74 ILE A N 1
ATOM 605 C CA . ILE A 1 74 ? 6.168 -2.936 5.398 1 98.94 74 ILE A CA 1
ATOM 606 C C . ILE A 1 74 ? 6.324 -1.987 6.586 1 98.94 74 ILE A C 1
ATOM 608 O O . ILE A 1 74 ? 5.355 -1.691 7.285 1 98.94 74 ILE A O 1
ATOM 612 N N . ARG A 1 75 ? 7.574 -1.531 6.762 1 98.75 75 ARG A N 1
ATOM 613 C CA . ARG A 1 75 ? 7.914 -0.734 7.938 1 98.75 75 ARG A CA 1
ATOM 614 C C . ARG A 1 75 ? 8.516 0.608 7.531 1 98.75 75 ARG A C 1
ATOM 616 O O . ARG A 1 75 ? 8.68 0.886 6.34 1 98.75 75 ARG A O 1
ATOM 623 N N . LYS A 1 76 ? 8.75 1.389 8.594 1 98.56 76 LYS A N 1
ATOM 624 C CA . LYS A 1 76 ? 9.359 2.697 8.391 1 98.56 76 LYS A CA 1
ATOM 625 C C . LYS A 1 76 ? 10.68 2.574 7.637 1 98.56 76 LYS A C 1
ATOM 627 O O . LYS A 1 76 ? 10.984 3.393 6.766 1 98.56 76 LYS A O 1
ATOM 632 N N . GLU A 1 77 ? 11.438 1.536 7.945 1 98.69 77 GLU A N 1
ATOM 633 C CA . GLU A 1 77 ? 12.727 1.332 7.301 1 98.69 77 GLU A CA 1
ATOM 634 C C . GLU A 1 77 ? 12.562 1.053 5.809 1 98.69 77 GLU A C 1
ATOM 636 O O . GLU A 1 77 ? 13.438 1.389 5.008 1 98.69 77 GLU A O 1
ATOM 641 N N . ASP A 1 78 ? 11.469 0.458 5.445 1 98.88 78 ASP A N 1
ATOM 642 C CA . ASP A 1 78 ? 11.203 0.201 4.035 1 98.88 78 ASP A CA 1
ATOM 643 C C . ASP A 1 78 ? 10.938 1.502 3.279 1 98.88 78 ASP A C 1
ATOM 645 O O . ASP A 1 78 ? 11.336 1.648 2.123 1 98.88 78 ASP A O 1
ATOM 649 N N . TYR A 1 79 ? 10.273 2.463 3.938 1 98.88 79 TYR A N 1
ATOM 650 C CA . TYR A 1 79 ? 10.094 3.773 3.32 1 98.88 79 TYR A CA 1
ATOM 651 C C . TYR A 1 79 ? 11.438 4.461 3.098 1 98.88 79 TYR A C 1
ATOM 653 O O . TYR A 1 79 ? 11.672 5.039 2.037 1 98.88 79 TYR A O 1
ATOM 661 N N . GLU A 1 80 ? 12.289 4.367 4.082 1 98.5 80 GLU A N 1
ATOM 662 C CA . GLU A 1 80 ? 13.602 5.004 3.984 1 98.5 80 GLU A CA 1
ATOM 663 C C . GLU A 1 80 ? 14.383 4.473 2.787 1 98.5 80 GLU A C 1
ATOM 665 O O . GLU A 1 80 ? 15 5.246 2.051 1 98.5 80 GLU A O 1
ATOM 670 N N . LYS A 1 81 ? 14.281 3.23 2.568 1 98.69 81 LYS A N 1
ATOM 671 C CA . LYS A 1 81 ? 14.961 2.615 1.431 1 98.69 81 LYS A CA 1
ATOM 672 C C . LYS A 1 81 ? 14.219 2.904 0.128 1 98.69 81 LYS A C 1
ATOM 674 O O . LYS A 1 81 ? 14.844 3.133 -0.91 1 98.69 81 LYS A O 1
ATOM 679 N N . ALA A 1 82 ? 12.883 2.928 0.16 1 98.81 82 ALA A N 1
ATOM 680 C CA . ALA A 1 82 ? 12.062 3.146 -1.03 1 98.81 82 ALA A CA 1
ATOM 681 C C . ALA A 1 82 ? 12.328 4.527 -1.627 1 98.81 82 ALA A C 1
ATOM 683 O O . ALA A 1 82 ? 12.352 4.688 -2.85 1 98.81 82 ALA A O 1
ATOM 684 N N . LYS A 1 83 ? 12.453 5.543 -0.759 1 97.88 83 LYS A N 1
ATOM 685 C CA . LYS A 1 83 ? 12.703 6.887 -1.269 1 97.88 83 LYS A CA 1
ATOM 686 C C . LYS A 1 83 ? 14.016 6.941 -2.047 1 97.88 83 LYS A C 1
ATOM 688 O O . LYS A 1 83 ? 14.094 7.582 -3.098 1 97.88 83 LYS A O 1
ATOM 693 N N . ASP A 1 84 ? 15.047 6.195 -1.537 1 97.6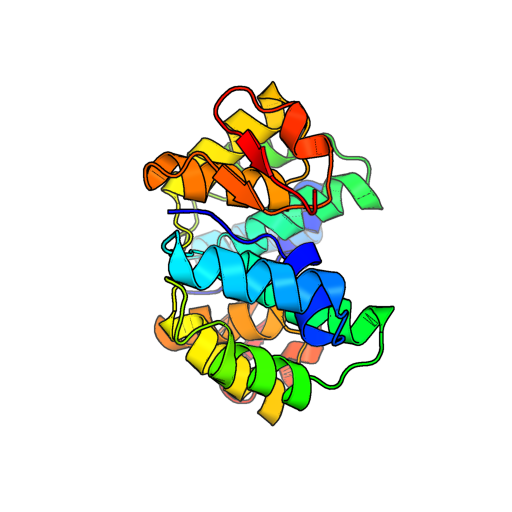9 84 ASP A N 1
ATOM 694 C CA . ASP A 1 84 ? 16.328 6.133 -2.246 1 97.69 84 ASP A CA 1
ATOM 695 C C . ASP A 1 84 ? 16.156 5.473 -3.615 1 97.69 84 ASP A C 1
ATOM 697 O O . ASP A 1 84 ? 16.719 5.949 -4.609 1 97.69 84 ASP A O 1
ATOM 701 N N . ILE A 1 85 ? 15.445 4.449 -3.637 1 98.19 85 ILE A N 1
ATOM 702 C CA . ILE A 1 85 ? 15.219 3.697 -4.863 1 98.19 85 ILE A CA 1
ATOM 703 C C . ILE A 1 85 ? 14.438 4.559 -5.859 1 98.19 85 ILE A C 1
ATOM 705 O O . ILE A 1 85 ? 14.773 4.602 -7.047 1 98.19 85 ILE A O 1
ATOM 709 N N . MET A 1 86 ? 13.414 5.219 -5.336 1 97.19 86 MET A N 1
ATOM 710 C CA . MET A 1 86 ? 12.578 6.09 -6.16 1 97.19 86 MET A CA 1
ATOM 711 C C . MET A 1 86 ? 13.414 7.176 -6.828 1 97.19 86 MET A C 1
ATOM 713 O O . MET A 1 86 ? 13.273 7.422 -8.023 1 97.19 86 MET A O 1
ATOM 717 N N . LEU A 1 87 ? 14.266 7.75 -6.062 1 95.75 87 LEU A N 1
ATOM 718 C CA . LEU A 1 87 ? 15.062 8.883 -6.527 1 95.75 87 LEU A CA 1
ATOM 719 C C . LEU A 1 87 ? 16.172 8.406 -7.461 1 95.75 87 LEU A C 1
ATOM 721 O O . LEU A 1 87 ? 16.5 9.078 -8.445 1 95.75 87 LEU A O 1
ATOM 725 N N . LYS A 1 88 ? 16.703 7.293 -7.168 1 97 88 LYS A N 1
ATOM 726 C CA . LYS A 1 88 ? 17.844 6.773 -7.918 1 97 88 LYS A CA 1
ATOM 727 C C . LYS A 1 88 ? 17.406 6.219 -9.266 1 97 88 LYS A C 1
ATOM 729 O O . LYS A 1 88 ? 18.094 6.395 -10.273 1 97 88 LYS A O 1
ATOM 734 N N . TYR A 1 89 ? 16.203 5.602 -9.367 1 97.31 89 TYR A N 1
ATOM 735 C CA . TYR A 1 89 ? 15.852 4.84 -10.555 1 97.31 89 TYR A CA 1
ATOM 736 C C . TYR A 1 89 ? 14.586 5.383 -11.203 1 97.31 89 TYR A C 1
ATOM 738 O O . TYR A 1 89 ? 14.125 4.863 -12.219 1 97.31 89 TYR A O 1
ATOM 746 N N . ASP A 1 90 ? 13.953 6.398 -10.625 1 94.62 90 ASP A N 1
ATOM 747 C CA . ASP A 1 90 ? 12.703 6.965 -11.117 1 94.62 90 ASP A CA 1
ATOM 748 C C . ASP A 1 90 ? 11.625 5.887 -11.25 1 94.62 90 ASP A C 1
ATOM 750 O O . ASP A 1 90 ? 10.961 5.785 -12.281 1 94.62 90 ASP A O 1
ATOM 754 N N . LEU A 1 91 ? 11.562 5.066 -10.227 1 97.12 91 LEU A N 1
ATOM 755 C CA . LEU A 1 91 ? 10.562 4.004 -10.141 1 97.12 91 LEU A CA 1
ATOM 756 C C . LEU A 1 91 ? 9.297 4.508 -9.461 1 97.12 91 LEU A C 1
ATOM 758 O O . LEU A 1 91 ? 9.359 5.363 -8.57 1 97.12 91 LEU A O 1
ATOM 762 N N . LYS A 1 92 ? 8.172 3.996 -9.781 1 97.25 92 LYS A N 1
ATOM 763 C CA . LYS A 1 92 ? 6.922 4.324 -9.102 1 97.25 92 LYS A CA 1
ATOM 764 C C . LYS A 1 92 ? 7.004 4.012 -7.613 1 97.25 92 LYS A C 1
ATOM 766 O O . LYS A 1 92 ? 7.773 3.145 -7.199 1 97.25 92 LYS A O 1
ATOM 771 N N . PRO A 1 93 ? 6.238 4.672 -6.895 1 98.25 93 PRO A N 1
ATOM 772 C CA . PRO A 1 93 ? 6.344 4.516 -5.441 1 98.25 93 PRO A CA 1
ATOM 773 C C . PRO A 1 93 ? 6.09 3.082 -4.984 1 98.25 93 PRO A C 1
ATOM 775 O O . PRO A 1 93 ? 6.895 2.518 -4.234 1 98.25 93 PRO A O 1
ATOM 778 N N . SER A 1 94 ? 5.027 2.451 -5.512 1 98.56 94 SER A N 1
ATOM 779 C CA . SER A 1 94 ? 4.715 1.092 -5.082 1 98.56 94 SER A CA 1
ATOM 780 C C . SER A 1 94 ? 5.844 0.127 -5.438 1 98.56 94 SER A C 1
ATOM 782 O O . SER A 1 94 ? 6.238 -0.703 -4.617 1 98.56 94 SER A O 1
ATOM 784 N N . ASP A 1 95 ? 6.379 0.288 -6.629 1 98.69 95 ASP A N 1
ATOM 785 C CA . ASP A 1 95 ? 7.492 -0.553 -7.062 1 98.69 95 ASP A CA 1
ATOM 786 C C . ASP A 1 95 ? 8.727 -0.323 -6.191 1 98.69 95 ASP A C 1
ATOM 788 O O . ASP A 1 95 ? 9.445 -1.269 -5.859 1 98.69 95 ASP A O 1
ATOM 792 N N . SER A 1 96 ? 8.938 0.923 -5.84 1 98.81 96 SER A N 1
ATOM 793 C CA . SER A 1 96 ? 10.062 1.263 -4.973 1 98.81 96 SER A CA 1
ATOM 794 C C . SER A 1 96 ? 9.898 0.636 -3.59 1 98.81 96 SER A C 1
ATOM 796 O O . SER A 1 96 ? 10.875 0.173 -2.996 1 98.81 96 SER A O 1
ATOM 798 N N . PHE A 1 97 ? 8.688 0.587 -3.066 1 98.88 97 PHE A N 1
ATOM 799 C CA . PHE A 1 97 ? 8.414 -0.07 -1.793 1 98.88 97 PHE A CA 1
ATOM 800 C C . PHE A 1 97 ? 8.672 -1.568 -1.892 1 98.88 97 PHE A C 1
ATOM 802 O O . PHE A 1 97 ? 9.258 -2.164 -0.985 1 98.88 97 PHE A O 1
ATOM 809 N N . HIS A 1 98 ? 8.227 -2.178 -3.006 1 98.94 98 HIS A N 1
ATOM 810 C CA . HIS A 1 98 ? 8.477 -3.604 -3.18 1 98.94 98 HIS A CA 1
ATOM 811 C C . HIS A 1 98 ? 9.969 -3.908 -3.143 1 98.94 98 HIS A C 1
ATOM 813 O O . HIS A 1 98 ? 10.406 -4.801 -2.412 1 98.94 98 HIS A O 1
ATOM 819 N N . VAL A 1 99 ? 10.734 -3.111 -3.873 1 98.88 99 VAL A N 1
ATOM 820 C CA . VAL A 1 99 ? 12.18 -3.32 -3.939 1 98.88 99 VAL A CA 1
ATOM 821 C C . VAL A 1 99 ? 12.797 -3.105 -2.559 1 98.88 99 VAL A C 1
ATOM 823 O O . VAL A 1 99 ? 13.672 -3.863 -2.141 1 98.88 99 VAL A O 1
ATOM 826 N N . ALA A 1 100 ? 12.359 -2.09 -1.852 1 98.94 100 ALA A N 1
ATOM 827 C CA . ALA A 1 100 ? 12.859 -1.812 -0.509 1 98.94 100 ALA A CA 1
ATOM 828 C C . ALA A 1 100 ? 12.602 -2.988 0.428 1 98.94 100 ALA A C 1
ATOM 830 O O . ALA A 1 100 ? 13.508 -3.42 1.153 1 98.94 100 ALA A O 1
ATOM 831 N N . VAL A 1 101 ? 11.383 -3.514 0.359 1 98.94 101 VAL A N 1
ATOM 832 C CA . VAL A 1 101 ? 11.023 -4.66 1.188 1 98.94 101 VAL A CA 1
ATOM 833 C C . VAL A 1 101 ? 11.898 -5.855 0.817 1 98.94 101 VAL A C 1
ATOM 835 O O . VAL A 1 101 ? 12.406 -6.562 1.695 1 98.94 101 VAL A O 1
ATOM 838 N N . MET A 1 102 ? 12.125 -6.059 -0.466 1 98.88 102 MET A N 1
ATOM 839 C CA . MET A 1 102 ? 12.992 -7.133 -0.946 1 98.88 102 MET A CA 1
ATOM 840 C C . MET A 1 102 ? 14.398 -6.996 -0.369 1 98.88 102 MET A C 1
ATOM 842 O O . MET A 1 102 ? 14.883 -7.902 0.311 1 98.88 102 MET A O 1
ATOM 846 N N . LEU A 1 103 ? 14.984 -5.855 -0.522 1 98.81 103 LEU A N 1
ATOM 847 C CA . LEU A 1 103 ? 16.375 -5.648 -0.155 1 98.81 103 LEU A CA 1
ATOM 848 C C . LEU A 1 103 ? 16.562 -5.707 1.358 1 98.81 103 LEU A C 1
ATOM 850 O O . LEU A 1 103 ? 17.547 -6.273 1.851 1 98.81 103 LEU A O 1
ATOM 854 N N . ASN A 1 104 ? 15.641 -5.176 2.127 1 98.81 104 ASN A N 1
ATOM 855 C CA . ASN A 1 104 ? 15.695 -5.223 3.586 1 98.81 104 ASN A CA 1
ATOM 856 C C . ASN A 1 104 ? 15.57 -6.652 4.105 1 98.81 104 ASN A C 1
ATOM 858 O O . ASN A 1 104 ? 15.859 -6.922 5.273 1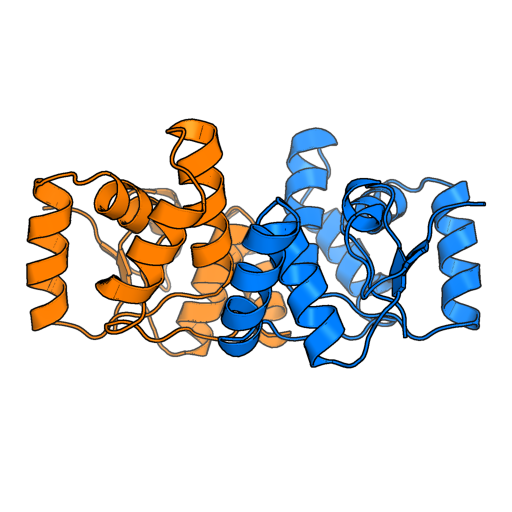 98.81 104 ASN A O 1
ATOM 862 N N . ASN A 1 105 ? 15.086 -7.57 3.246 1 98.75 105 ASN A N 1
ATOM 863 C CA . ASN A 1 105 ? 14.922 -8.961 3.645 1 98.75 105 ASN A CA 1
ATOM 864 C C . ASN A 1 105 ? 15.844 -9.883 2.846 1 98.75 105 ASN A C 1
ATOM 866 O O . ASN A 1 105 ? 15.594 -11.086 2.756 1 98.75 105 ASN A O 1
ATOM 870 N N . SER A 1 106 ? 16.812 -9.375 2.117 1 98.5 106 SER A N 1
ATOM 871 C CA . SER A 1 106 ? 17.859 -10.094 1.382 1 98.5 106 SER A CA 1
ATOM 872 C C . SER A 1 106 ? 17.266 -10.898 0.231 1 98.5 106 SER A C 1
ATOM 874 O O . SER A 1 106 ? 17.672 -12.031 -0.025 1 98.5 106 SER A O 1
ATOM 876 N N . ILE A 1 107 ? 16.219 -10.328 -0.305 1 98.75 107 ILE A N 1
ATOM 877 C CA . ILE A 1 107 ? 15.617 -10.898 -1.505 1 98.75 107 ILE A CA 1
ATOM 878 C C . ILE A 1 107 ? 16.031 -10.086 -2.729 1 98.75 107 ILE A C 1
ATOM 880 O O . ILE A 1 107 ? 15.898 -8.859 -2.744 1 98.75 107 ILE A O 1
ATOM 884 N N . SER A 1 108 ? 16.5 -10.734 -3.764 1 98.56 108 SER A N 1
ATOM 885 C CA . SER A 1 108 ? 17.031 -10 -4.902 1 98.56 108 SER A CA 1
ATOM 886 C C . SER A 1 108 ? 16.344 -10.406 -6.199 1 98.56 108 SER A C 1
ATOM 888 O O . SER A 1 108 ? 16.688 -9.906 -7.273 1 98.56 108 SER A O 1
ATOM 890 N N . LYS A 1 109 ? 15.328 -11.312 -6.188 1 98.75 109 LYS A N 1
ATOM 891 C CA . LYS A 1 109 ? 14.594 -11.742 -7.375 1 98.75 109 LYS A CA 1
ATOM 892 C C . LYS A 1 109 ? 13.109 -11.398 -7.262 1 98.75 109 LYS A C 1
ATOM 894 O O . LYS A 1 109 ? 12.516 -11.555 -6.195 1 98.75 109 LYS A O 1
ATOM 899 N N . ILE A 1 110 ? 12.594 -10.898 -8.336 1 98.88 110 ILE A N 1
ATOM 900 C CA . ILE A 1 110 ? 11.172 -10.562 -8.391 1 98.88 110 ILE A CA 1
ATOM 901 C C . ILE A 1 110 ? 10.547 -11.164 -9.648 1 98.88 110 ILE A C 1
ATOM 903 O O . ILE A 1 110 ? 11.141 -11.117 -10.727 1 98.88 110 ILE A O 1
ATOM 907 N N . ILE A 1 111 ? 9.414 -11.812 -9.461 1 98.81 111 ILE A N 1
ATOM 908 C CA . ILE A 1 111 ? 8.625 -12.242 -10.609 1 98.81 111 ILE A CA 1
ATOM 909 C C . ILE A 1 111 ? 7.668 -11.117 -11.023 1 98.81 111 ILE A C 1
ATOM 911 O O . ILE A 1 111 ? 6.707 -10.82 -10.305 1 98.81 111 ILE A O 1
ATOM 915 N N . SER A 1 112 ? 7.918 -10.523 -12.156 1 98.75 112 SER A N 1
ATOM 916 C CA . SER A 1 112 ? 7.105 -9.398 -12.609 1 98.75 112 SER A CA 1
ATOM 917 C C . SER A 1 112 ? 7.172 -9.25 -14.125 1 98.75 112 SER A C 1
ATOM 919 O O . SER A 1 112 ? 8.219 -9.484 -14.734 1 98.75 112 SER A O 1
ATOM 921 N N . GLU A 1 113 ? 6.051 -8.898 -14.734 1 97.81 113 GLU A N 1
ATOM 922 C CA . GLU A 1 113 ? 6.016 -8.578 -16.156 1 97.81 113 GLU A CA 1
ATOM 923 C C . GLU A 1 113 ? 6.547 -7.176 -16.438 1 97.81 113 GLU A C 1
ATOM 925 O O . GLU A 1 113 ? 6.867 -6.836 -17.578 1 97.81 113 GLU A O 1
ATOM 930 N N . ASP A 1 114 ? 6.602 -6.352 -15.375 1 97.69 114 ASP A N 1
ATOM 931 C CA . ASP A 1 114 ? 6.957 -4.945 -15.516 1 97.69 114 ASP A CA 1
ATOM 932 C C . ASP A 1 114 ? 8.453 -4.777 -15.766 1 97.69 114 ASP A C 1
ATOM 934 O O . ASP A 1 114 ? 9.266 -4.949 -14.859 1 97.69 114 ASP A O 1
ATOM 938 N N . LYS A 1 115 ? 8.859 -4.266 -16.859 1 97.5 115 LYS A N 1
ATOM 939 C CA . LYS A 1 115 ? 10.258 -4.133 -17.266 1 97.5 115 LYS A CA 1
ATOM 940 C C . LYS A 1 115 ? 10.938 -2.982 -16.531 1 97.5 115 LYS A C 1
ATOM 942 O O . LYS A 1 115 ? 12.164 -2.861 -16.547 1 97.5 115 LYS A O 1
ATOM 947 N N . ASP A 1 116 ? 10.195 -2.154 -15.812 1 97.44 116 ASP A N 1
ATOM 948 C CA . ASP A 1 116 ? 10.789 -1.069 -15.039 1 97.44 116 ASP A CA 1
ATOM 949 C C . ASP A 1 116 ? 11.758 -1.61 -13.984 1 97.44 116 ASP A C 1
ATOM 951 O O . ASP A 1 116 ? 12.734 -0.945 -13.633 1 97.44 116 ASP A O 1
ATOM 955 N N . PHE A 1 117 ? 11.555 -2.844 -13.547 1 98.5 117 PHE A N 1
ATOM 956 C CA . PHE A 1 117 ? 12.406 -3.436 -12.523 1 98.5 117 PHE A CA 1
ATOM 957 C C . PHE A 1 117 ? 13.805 -3.703 -13.07 1 98.5 117 PHE A C 1
ATOM 959 O O . PHE A 1 117 ? 14.75 -3.875 -12.305 1 98.5 117 PHE A O 1
ATOM 966 N N . ASP A 1 118 ? 13.945 -3.746 -14.398 1 98.12 118 ASP A N 1
ATOM 967 C CA . ASP A 1 118 ? 15.25 -3.99 -15.008 1 98.12 118 ASP A CA 1
ATOM 968 C C . ASP A 1 118 ? 16.203 -2.814 -14.773 1 98.12 118 ASP A C 1
ATOM 970 O O . ASP A 1 118 ? 17.406 -2.951 -14.914 1 98.12 118 ASP A O 1
ATOM 974 N N . ARG A 1 119 ? 15.656 -1.684 -14.383 1 97.12 119 ARG A N 1
ATOM 975 C CA . ARG A 1 119 ? 16.469 -0.5 -14.117 1 97.12 119 ARG A CA 1
ATOM 976 C C . ARG A 1 119 ? 17.188 -0.62 -12.773 1 97.12 119 ARG A C 1
ATOM 978 O O . ARG A 1 119 ? 18.156 0.09 -12.523 1 97.12 119 ARG A O 1
ATOM 985 N N . VAL A 1 120 ? 16.656 -1.463 -11.914 1 98.38 120 VAL A N 1
ATOM 986 C CA . VAL A 1 120 ? 17.172 -1.566 -10.555 1 98.38 120 VAL A CA 1
ATOM 987 C C . VAL A 1 120 ? 18.297 -2.594 -10.508 1 98.38 120 VAL A C 1
ATOM 989 O O . VAL A 1 120 ? 18.047 -3.801 -10.531 1 98.38 120 VAL A O 1
ATOM 992 N N . LYS A 1 121 ? 19.5 -2.221 -10.289 1 97.56 121 LYS A N 1
ATOM 993 C CA . LYS A 1 121 ? 20.703 -3.049 -10.406 1 97.56 121 LYS A CA 1
ATOM 994 C C . LYS A 1 121 ? 20.766 -4.078 -9.281 1 97.56 121 LYS A C 1
ATOM 996 O O . LYS A 1 121 ? 21.344 -5.152 -9.445 1 97.56 121 LYS A O 1
ATOM 1001 N N . GLU A 1 122 ? 20.156 -3.76 -8.156 1 98.19 122 GLU A N 1
ATOM 1002 C CA . GLU A 1 122 ? 20.266 -4.574 -6.953 1 98.19 122 GLU A CA 1
ATOM 1003 C C . GLU A 1 122 ? 19.375 -5.809 -7.035 1 98.19 122 GLU A 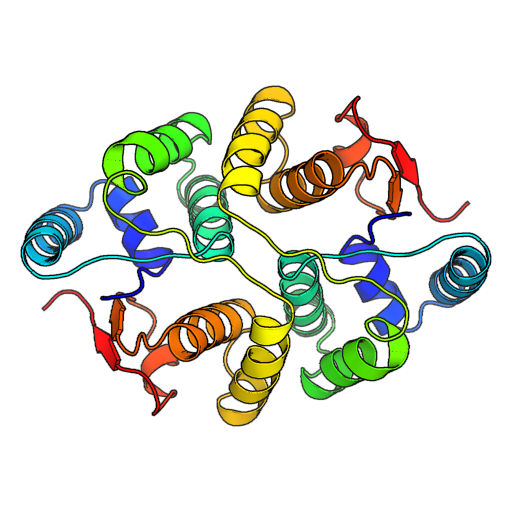C 1
ATOM 1005 O O . GLU A 1 122 ? 19.5 -6.734 -6.23 1 98.19 122 GLU A O 1
ATOM 1010 N N . ILE A 1 123 ? 18.484 -5.824 -8.109 1 98.69 123 ILE A N 1
ATOM 1011 C CA . ILE A 1 123 ? 17.562 -6.953 -8.156 1 98.69 123 ILE A CA 1
ATOM 1012 C C . ILE A 1 123 ? 17.531 -7.543 -9.562 1 98.69 123 ILE A C 1
ATOM 1014 O O . ILE A 1 123 ? 18.031 -6.93 -10.508 1 98.69 123 ILE A O 1
ATOM 1018 N N . GLN A 1 124 ? 16.984 -8.727 -9.656 1 98.56 124 GLN A N 1
ATOM 1019 C CA . GLN A 1 124 ? 16.781 -9.422 -10.93 1 98.56 124 GLN A CA 1
ATOM 1020 C C . GLN A 1 124 ? 15.305 -9.695 -11.18 1 98.56 124 GLN A C 1
ATOM 1022 O O . GLN A 1 124 ? 14.625 -10.258 -10.32 1 98.56 124 GLN A O 1
ATOM 1027 N N . ARG A 1 125 ? 14.859 -9.273 -12.266 1 98.56 125 ARG A N 1
ATOM 1028 C CA . ARG A 1 125 ? 13.492 -9.547 -12.695 1 98.56 125 ARG A CA 1
ATOM 1029 C C . ARG A 1 125 ? 13.406 -10.875 -13.438 1 98.56 125 ARG A C 1
ATOM 1031 O O . ARG A 1 125 ? 14.242 -11.164 -14.289 1 98.56 125 ARG A O 1
ATOM 1038 N N . VAL A 1 126 ? 12.391 -11.625 -13.086 1 97.69 126 VAL A N 1
ATOM 1039 C CA . VAL A 1 126 ? 12.102 -12.898 -13.75 1 97.69 126 VAL A CA 1
ATOM 1040 C C . VAL A 1 126 ? 10.672 -12.891 -14.281 1 97.69 126 VAL A C 1
ATOM 1042 O O . VAL A 1 126 ? 9.758 -12.398 -13.617 1 97.69 126 VAL A O 1
ATOM 1045 N N . TRP A 1 127 ? 10.5 -13.398 -15.492 1 95.62 127 TRP A N 1
ATOM 1046 C CA . TRP A 1 127 ? 9.164 -13.539 -16.062 1 95.62 127 TRP A CA 1
ATOM 1047 C C . TRP A 1 127 ? 9.055 -14.82 -16.875 1 95.62 127 TRP A C 1
ATOM 1049 O O . TRP A 1 127 ? 10.039 -15.547 -17.047 1 95.62 127 TRP A O 1
ATOM 1059 N N . LEU A 1 128 ? 7.871 -15.141 -17.406 1 88.12 128 LEU A N 1
ATOM 1060 C CA . LEU A 1 128 ? 7.555 -16.391 -18.094 1 88.12 128 LEU A CA 1
ATOM 1061 C C . LEU A 1 128 ? 8.531 -16.641 -19.234 1 88.12 128 LEU A C 1
ATOM 1063 O O . LEU A 1 128 ? 8.992 -15.695 -19.875 1 88.12 128 LEU A O 1
ATOM 1067 N N . ARG A 1 129 ? 9.406 -17.594 -19.219 1 70.94 129 ARG A N 1
ATOM 1068 C CA . ARG A 1 129 ? 10.25 -17.984 -20.344 1 70.94 129 ARG A CA 1
ATOM 1069 C C . ARG A 1 129 ? 9.445 -18.766 -21.375 1 70.94 129 ARG A C 1
ATOM 1071 O O . ARG A 1 129 ? 8.469 -19.438 -21.047 1 70.94 129 ARG A O 1
ATOM 1078 N N . MET B 1 1 ? -4.766 9.469 19.562 1 96.88 1 MET B N 1
ATOM 1079 C CA . MET B 1 1 ? -4.047 9.32 18.297 1 96.88 1 MET B CA 1
ATOM 1080 C C . MET B 1 1 ? -5.016 9.289 17.109 1 96.88 1 MET B C 1
ATOM 1082 O O . MET B 1 1 ? -6.121 8.75 17.234 1 96.88 1 MET B O 1
ATOM 1086 N N . ILE B 1 2 ? -4.633 9.953 16.016 1 98.56 2 ILE B N 1
ATOM 1087 C CA . ILE B 1 2 ? -5.504 10.008 14.852 1 98.56 2 ILE B CA 1
ATOM 1088 C C . ILE B 1 2 ? -4.723 9.602 13.602 1 98.56 2 ILE B C 1
ATOM 1090 O O . ILE B 1 2 ? -3.553 9.961 13.453 1 98.56 2 ILE B O 1
ATOM 1094 N N . PHE B 1 3 ? -5.387 8.805 12.781 1 98.88 3 PHE B N 1
ATOM 1095 C CA . PHE B 1 3 ? -4.781 8.312 11.555 1 98.88 3 PHE B CA 1
ATOM 1096 C C . PHE B 1 3 ? -4.961 9.312 10.414 1 98.88 3 PHE B C 1
ATOM 1098 O O . PHE B 1 3 ? -6.043 9.875 10.25 1 98.88 3 PHE B O 1
ATOM 1105 N N . LEU B 1 4 ? -3.908 9.586 9.672 1 98.88 4 LEU B N 1
ATOM 1106 C CA . LEU B 1 4 ? -3.947 10.516 8.555 1 98.88 4 LEU B CA 1
ATOM 1107 C C . LEU B 1 4 ? -4.172 9.781 7.242 1 98.88 4 LEU B C 1
ATOM 1109 O O . LEU B 1 4 ? -3.385 8.906 6.871 1 98.88 4 LEU B O 1
ATOM 1113 N N . ASP B 1 5 ? -5.141 10.133 6.543 1 98.62 5 ASP B N 1
ATOM 1114 C CA . ASP B 1 5 ? -5.406 9.594 5.211 1 98.62 5 ASP B CA 1
ATOM 1115 C C . ASP B 1 5 ? -4.574 10.32 4.152 1 98.62 5 ASP B C 1
ATOM 1117 O O . ASP B 1 5 ? -4.094 11.43 4.387 1 98.62 5 ASP B O 1
ATOM 1121 N N . ALA B 1 6 ? -4.469 9.719 2.998 1 98.81 6 ALA B N 1
ATOM 1122 C CA . ALA B 1 6 ? -3.623 10.258 1.938 1 98.81 6 ALA B CA 1
ATOM 1123 C C . ALA B 1 6 ? -4.18 11.578 1.41 1 98.81 6 ALA B C 1
ATOM 1125 O O . ALA B 1 6 ? -3.424 12.508 1.138 1 98.81 6 ALA B O 1
ATOM 1126 N N . ASN B 1 7 ? -5.512 11.688 1.278 1 97.94 7 ASN B N 1
ATOM 1127 C CA . ASN B 1 7 ? -6.094 12.898 0.71 1 97.94 7 ASN B CA 1
ATOM 1128 C C . ASN B 1 7 ? -5.746 14.125 1.541 1 97.94 7 ASN B C 1
ATOM 1130 O O . ASN B 1 7 ? -5.434 15.188 0.99 1 97.94 7 ASN B O 1
ATOM 1134 N N . PHE B 1 8 ? -5.812 13.938 2.814 1 98.75 8 PHE B N 1
ATOM 1135 C CA . PHE B 1 8 ? -5.469 15.039 3.705 1 98.75 8 PHE B CA 1
ATOM 1136 C C . PHE B 1 8 ? -4.027 15.484 3.48 1 98.75 8 PHE B C 1
ATOM 1138 O O . PHE B 1 8 ? -3.756 16.688 3.346 1 98.75 8 PHE B O 1
ATOM 1145 N N . LEU B 1 9 ? -3.146 14.57 3.385 1 98.88 9 LEU B N 1
ATOM 1146 C CA . LEU B 1 9 ? -1.724 14.859 3.242 1 98.88 9 LEU B CA 1
ATOM 1147 C C . LEU B 1 9 ? -1.42 15.43 1.861 1 98.88 9 LEU B C 1
ATOM 1149 O O . LEU B 1 9 ? -0.526 16.266 1.715 1 98.88 9 LEU B O 1
ATOM 1153 N N . ILE B 1 10 ? -2.15 15.008 0.842 1 98.81 10 ILE B N 1
ATOM 1154 C CA . ILE B 1 10 ? -1.97 15.539 -0.505 1 98.81 10 ILE B CA 1
ATOM 1155 C C . ILE B 1 10 ? -2.326 17.016 -0.529 1 98.81 10 ILE B C 1
ATOM 1157 O O . ILE B 1 10 ? -1.577 17.844 -1.073 1 98.81 10 ILE B O 1
ATOM 1161 N N . TYR B 1 11 ? -3.412 17.359 0.131 1 98.5 11 TYR B N 1
ATOM 1162 C CA . TYR B 1 11 ? -3.812 18.766 0.19 1 98.5 11 TYR B CA 1
ATOM 1163 C C . TYR B 1 11 ? -2.82 19.578 1.013 1 98.5 11 TYR B C 1
ATOM 1165 O O . TYR B 1 11 ? -2.557 20.75 0.702 1 98.5 11 TYR B O 1
ATOM 1173 N N . LEU B 1 12 ? -2.346 18.938 2.047 1 98.56 12 LEU B N 1
ATOM 1174 C CA . LEU B 1 12 ? -1.316 19.594 2.85 1 98.56 12 LEU B CA 1
ATOM 1175 C C . LEU B 1 12 ? -0.063 19.859 2.021 1 98.56 12 LEU B C 1
ATOM 1177 O O . LEU B 1 12 ? 0.51 20.953 2.078 1 98.56 12 LEU B O 1
ATOM 1181 N N . ASN B 1 13 ? 0.316 18.844 1.231 1 98.5 13 ASN B N 1
ATOM 1182 C CA . ASN B 1 13 ? 1.473 18.953 0.348 1 98.5 13 ASN B CA 1
ATOM 1183 C C . ASN B 1 13 ? 1.294 20.062 -0.684 1 98.5 13 ASN B C 1
ATOM 1185 O O . ASN B 1 13 ? 2.268 20.688 -1.097 1 98.5 13 ASN B O 1
ATOM 1189 N N . LEU B 1 14 ? 0.078 20.312 -1.096 1 98.19 14 LEU B N 1
ATOM 1190 C CA . LEU B 1 14 ? -0.24 21.297 -2.123 1 98.19 14 LEU B CA 1
ATOM 1191 C C . LEU B 1 14 ? -0.345 22.703 -1.521 1 98.19 14 LEU B C 1
ATOM 1193 O O . LEU B 1 14 ? -0.508 23.688 -2.246 1 98.19 14 LEU B O 1
ATOM 1197 N N . GLY B 1 15 ? -0.366 22.797 -0.208 1 97.62 15 GLY B N 1
ATOM 1198 C CA . GLY B 1 15 ? -0.359 24.094 0.447 1 97.62 15 GLY B CA 1
ATOM 1199 C C . GLY B 1 15 ? -1.744 24.703 0.601 1 97.62 15 GLY B C 1
ATOM 1200 O O . GLY B 1 15 ? -1.903 25.922 0.583 1 97.62 15 GLY B O 1
ATOM 1201 N N . VAL B 1 16 ? -2.729 23.844 0.682 1 97.62 16 VAL B N 1
ATOM 1202 C CA . VAL B 1 16 ? -4.074 24.344 0.924 1 97.62 16 VAL B CA 1
ATOM 1203 C C . VAL B 1 16 ? -4.152 24.969 2.32 1 97.62 16 VAL B C 1
ATOM 1205 O O . VAL B 1 16 ? -4 24.266 3.322 1 97.62 16 VAL B O 1
ATOM 1208 N N . LYS B 1 17 ? -4.508 26.188 2.455 1 97.75 17 LYS B N 1
ATOM 1209 C CA . LYS B 1 17 ? -4.383 26.969 3.689 1 97.75 17 LYS B CA 1
ATOM 1210 C C . LYS B 1 17 ? -5.281 26.391 4.785 1 97.75 17 LYS B C 1
ATOM 1212 O O . LYS B 1 17 ? -4.863 26.266 5.938 1 97.75 17 LYS B O 1
ATOM 1217 N N . GLU B 1 18 ? -6.492 26.078 4.395 1 97.94 18 GLU B N 1
ATOM 1218 C CA . GLU B 1 18 ? -7.43 25.516 5.371 1 97.94 18 GLU B CA 1
ATOM 1219 C C . GLU B 1 18 ? -6.906 24.219 5.957 1 97.94 18 GLU B C 1
ATOM 1221 O O . GLU B 1 18 ? -7.082 23.953 7.148 1 97.94 18 GLU B O 1
ATOM 1226 N N . VAL B 1 19 ? -6.25 23.422 5.152 1 98.38 19 VAL B N 1
ATOM 1227 C CA . VAL B 1 19 ? -5.699 22.141 5.578 1 98.38 19 VAL B CA 1
ATOM 1228 C C . VAL B 1 19 ? -4.465 22.375 6.445 1 98.38 19 VAL B C 1
ATOM 1230 O O . VAL B 1 19 ? -4.273 21.688 7.453 1 98.38 19 VAL B O 1
ATOM 1233 N N . GLU B 1 20 ? -3.662 23.344 6.082 1 98.06 20 GLU B N 1
ATOM 1234 C CA . GLU B 1 20 ? -2.49 23.703 6.875 1 98.06 20 GLU B CA 1
ATOM 1235 C C . GLU B 1 20 ? -2.887 24.125 8.281 1 98.06 20 GLU B C 1
ATOM 1237 O O . GLU B 1 20 ? -2.293 23.672 9.266 1 98.06 20 GLU B O 1
ATOM 1242 N N . ASN B 1 21 ? -3.879 24.969 8.312 1 97.81 21 ASN B N 1
ATOM 1243 C CA . ASN B 1 21 ? -4.352 25.453 9.602 1 97.81 21 ASN B CA 1
ATOM 1244 C C . ASN B 1 21 ? -4.91 24.312 10.461 1 97.81 21 ASN B C 1
ATOM 1246 O O . ASN B 1 21 ? -4.648 24.25 11.664 1 97.81 21 ASN B O 1
ATOM 1250 N N . PHE B 1 22 ? -5.633 23.5 9.836 1 98.19 22 PHE B N 1
ATOM 1251 C CA . PHE B 1 22 ? -6.211 22.359 10.531 1 98.19 22 PHE B CA 1
ATOM 1252 C C . PHE B 1 22 ? -5.117 21.422 11.039 1 98.19 22 PHE B C 1
ATOM 1254 O O . PHE B 1 22 ? -5.188 20.938 12.164 1 98.19 22 PHE B O 1
ATOM 1261 N N . TYR B 1 23 ? -4.094 21.172 10.242 1 98.31 23 TYR B N 1
ATOM 1262 C CA . TYR B 1 23 ? -2.973 20.328 10.609 1 98.31 23 TYR B CA 1
ATOM 1263 C C . TYR B 1 23 ? -2.258 20.859 11.844 1 98.31 23 TYR B C 1
ATOM 1265 O O . TYR B 1 23 ? -1.931 20.109 12.758 1 98.31 23 TYR B O 1
ATOM 1273 N N . ILE B 1 24 ? -2.047 22.156 11.859 1 97.31 24 ILE B N 1
ATOM 1274 C CA . ILE B 1 24 ? -1.368 22.797 12.977 1 97.31 24 ILE B CA 1
ATOM 1275 C C . ILE B 1 24 ? -2.197 22.625 14.25 1 97.31 24 ILE B C 1
ATOM 1277 O O . ILE B 1 24 ? -1.653 22.328 15.312 1 97.31 24 ILE B O 1
ATOM 1281 N N . LYS B 1 25 ? -3.451 22.766 14.125 1 97.06 25 LYS B N 1
ATOM 1282 C CA . LYS B 1 25 ? -4.348 22.594 15.258 1 97.06 25 LYS B CA 1
ATOM 1283 C C . LYS B 1 25 ? -4.305 21.172 15.789 1 97.06 25 LYS B C 1
ATOM 1285 O O . LYS B 1 25 ? -4.195 20.953 17 1 97.06 25 LYS B O 1
ATOM 1290 N N . ILE B 1 26 ? -4.328 20.188 14.922 1 97.19 26 ILE B N 1
ATOM 1291 C CA . ILE B 1 26 ? -4.379 18.781 15.32 1 97.19 26 ILE B CA 1
ATOM 1292 C C . ILE B 1 26 ? -3.047 18.375 15.945 1 97.19 26 ILE B C 1
ATOM 1294 O O . ILE B 1 26 ? -3.012 17.547 16.859 1 97.19 26 ILE B O 1
ATOM 1298 N N . LEU B 1 27 ? -1.967 19 15.445 1 96.81 27 LEU B N 1
ATOM 1299 C CA . LEU B 1 27 ? -0.636 18.719 15.977 1 96.81 27 LEU B CA 1
ATOM 1300 C C . LEU B 1 27 ? -0.559 19.062 17.453 1 96.81 27 LEU B C 1
ATOM 1302 O O . LEU B 1 27 ? 0.171 18.422 18.219 1 96.81 27 LEU B O 1
ATOM 1306 N N . GLN B 1 28 ? -1.341 19.969 17.844 1 95.94 28 GLN B N 1
ATOM 1307 C CA . GLN B 1 28 ? -1.32 20.453 19.219 1 95.94 28 GLN B CA 1
ATOM 1308 C C . GLN B 1 28 ? -2.232 19.609 20.109 1 95.94 28 GLN B C 1
ATOM 1310 O O . GLN B 1 28 ? -2.061 19.562 21.328 1 95.94 28 GLN B O 1
ATOM 1315 N N . GLU B 1 29 ? -3.078 18.859 19.484 1 95.75 29 GLU B N 1
ATOM 1316 C CA . GLU B 1 29 ? -4.148 18.234 20.25 1 95.75 29 GLU B CA 1
ATOM 1317 C C . GLU B 1 29 ? -3.996 16.719 20.266 1 95.75 29 GLU B C 1
ATOM 1319 O O . GLU B 1 29 ? -4.465 16.047 21.188 1 95.75 29 GLU B O 1
ATOM 1324 N N . ASP B 1 30 ? -3.344 16.219 19.203 1 96.25 30 ASP B N 1
ATOM 1325 C CA . ASP B 1 30 ? -3.35 14.766 19.062 1 96.25 30 ASP B CA 1
ATOM 1326 C C . ASP B 1 30 ? -1.99 14.258 18.578 1 96.25 30 ASP B C 1
ATOM 1328 O O . ASP B 1 30 ? -1.188 15.023 18.047 1 96.25 30 ASP B O 1
ATOM 1332 N N . ARG B 1 31 ? -1.773 13.016 18.859 1 98.12 31 ARG B N 1
ATOM 1333 C CA . ARG B 1 31 ? -0.714 12.297 18.141 1 98.12 31 ARG B CA 1
ATOM 1334 C C . ARG B 1 31 ? -1.206 11.781 16.797 1 98.12 31 ARG B C 1
ATOM 1336 O O . ARG B 1 31 ? -2.375 11.422 16.656 1 98.12 31 ARG B O 1
ATOM 1343 N N . LEU B 1 32 ? -0.341 11.789 15.859 1 98.81 32 LEU B N 1
ATOM 1344 C CA . LEU B 1 32 ? -0.725 11.438 14.492 1 98.81 32 LEU B CA 1
ATOM 1345 C C . LEU B 1 32 ? -0.072 10.125 14.062 1 98.81 32 LEU B C 1
ATOM 1347 O O . LEU B 1 32 ? 1.017 9.789 14.539 1 98.81 32 LEU B O 1
ATOM 1351 N N . ALA B 1 33 ? -0.75 9.367 13.219 1 98.88 33 ALA B N 1
ATOM 1352 C CA . ALA B 1 33 ? -0.209 8.125 12.68 1 98.88 33 ALA B CA 1
ATOM 1353 C C . ALA B 1 33 ? -0.578 7.953 11.211 1 98.88 33 ALA B C 1
ATOM 1355 O O . ALA B 1 33 ? -1.575 8.516 10.742 1 98.88 33 ALA B O 1
ATOM 1356 N N . LEU B 1 34 ? 0.211 7.324 10.523 1 98.88 34 LEU B N 1
ATOM 1357 C CA . LEU B 1 34 ? -0.053 6.832 9.172 1 98.88 34 LEU B CA 1
ATOM 1358 C C . LEU B 1 34 ? 0.66 5.508 8.93 1 98.88 34 LEU B C 1
ATOM 1360 O O . LEU B 1 34 ? 1.26 4.941 9.844 1 98.88 34 LEU B O 1
ATOM 1364 N N . ASP B 1 35 ? 0.469 4.957 7.738 1 98.88 35 ASP B N 1
ATOM 1365 C CA . ASP B 1 35 ? 1.154 3.717 7.383 1 98.88 35 ASP B CA 1
ATOM 1366 C C . ASP B 1 35 ? 1.812 3.826 6.008 1 98.88 35 ASP B C 1
ATOM 1368 O O . ASP B 1 35 ? 1.635 4.824 5.309 1 98.88 35 ASP B O 1
ATOM 1372 N N . PRO B 1 36 ? 2.648 2.916 5.609 1 98.88 36 PRO B N 1
ATOM 1373 C CA . PRO B 1 36 ? 3.398 3.012 4.355 1 98.88 36 PRO B CA 1
ATOM 1374 C C . PRO B 1 36 ? 2.492 3.086 3.129 1 98.88 36 PRO B C 1
ATOM 1376 O O . PRO B 1 36 ? 2.854 3.705 2.125 1 98.88 36 PRO B O 1
ATOM 1379 N N . LEU B 1 37 ? 1.335 2.494 3.227 1 98.88 37 LEU B N 1
ATOM 1380 C CA . LEU B 1 37 ? 0.387 2.555 2.119 1 98.88 37 LEU B CA 1
ATOM 1381 C C . LEU B 1 37 ? -0.079 3.986 1.881 1 98.88 37 LEU B C 1
ATOM 1383 O O . LEU B 1 37 ? -0.252 4.406 0.733 1 98.88 37 LEU B O 1
ATOM 1387 N N . VAL B 1 38 ? -0.26 4.762 2.949 1 98.94 38 VAL B N 1
ATOM 1388 C CA . VAL B 1 38 ? -0.606 6.176 2.84 1 98.94 38 VAL B CA 1
ATOM 1389 C C . VAL B 1 38 ? 0.529 6.934 2.156 1 98.94 38 VAL B C 1
ATOM 1391 O O . VAL B 1 38 ? 0.289 7.754 1.266 1 98.94 38 VAL B O 1
ATOM 1394 N N . ILE B 1 39 ? 1.754 6.629 2.537 1 98.94 39 ILE B N 1
ATOM 1395 C CA . ILE B 1 39 ? 2.924 7.289 1.966 1 98.94 39 ILE B CA 1
ATOM 1396 C C . ILE B 1 39 ? 2.992 7.012 0.466 1 98.94 39 ILE B C 1
ATOM 1398 O O . ILE B 1 39 ? 3.193 7.93 -0.333 1 98.94 39 ILE B O 1
ATOM 1402 N N . ASP B 1 40 ? 2.771 5.773 0.105 1 98.81 40 ASP B N 1
ATOM 1403 C CA . ASP B 1 40 ? 2.736 5.367 -1.296 1 98.81 40 ASP B CA 1
ATOM 1404 C C . ASP B 1 40 ? 1.7 6.172 -2.076 1 98.81 40 ASP B C 1
ATOM 1406 O O . ASP B 1 40 ? 2.004 6.723 -3.137 1 98.81 40 ASP B O 1
ATOM 1410 N N . GLU B 1 41 ? 0.514 6.297 -1.513 1 98.75 41 GLU B N 1
ATOM 1411 C CA . GLU B 1 41 ? -0.591 6.996 -2.162 1 98.75 41 GLU B CA 1
ATOM 1412 C C . GLU B 1 41 ? -0.292 8.484 -2.305 1 98.75 41 GLU B C 1
ATOM 1414 O O . GLU B 1 41 ? -0.569 9.078 -3.348 1 98.75 41 GLU B O 1
ATOM 1419 N N . VAL B 1 42 ? 0.29 9.086 -1.293 1 98.88 42 VAL B N 1
ATOM 1420 C CA . VAL B 1 42 ? 0.573 10.516 -1.303 1 98.88 42 VAL B CA 1
ATOM 1421 C C . VAL B 1 42 ? 1.573 10.836 -2.412 1 98.88 42 VAL B C 1
ATOM 1423 O O . VAL B 1 42 ? 1.36 11.766 -3.199 1 98.88 42 VAL B O 1
ATOM 1426 N N . ILE B 1 43 ? 2.59 10.023 -2.502 1 98.75 43 ILE B N 1
ATOM 1427 C CA . ILE B 1 43 ? 3.625 10.281 -3.498 1 98.75 43 ILE B CA 1
ATOM 1428 C C . ILE B 1 43 ? 3.062 10.047 -4.898 1 98.75 43 ILE B C 1
ATOM 1430 O O . ILE B 1 43 ? 3.24 10.883 -5.789 1 98.75 43 ILE B O 1
ATOM 1434 N N . TYR B 1 44 ? 2.312 9.023 -5.078 1 98.5 44 TYR B N 1
ATOM 1435 C CA . TYR B 1 44 ? 1.781 8.656 -6.387 1 98.5 44 TYR B CA 1
ATOM 1436 C C . TYR B 1 44 ? 0.771 9.688 -6.875 1 98.5 44 TYR B C 1
ATOM 1438 O O . TYR B 1 44 ? 0.885 10.195 -7.992 1 98.5 44 TYR B O 1
ATOM 1446 N N . ILE B 1 45 ? -0.153 10.008 -6.031 1 98.5 45 ILE B N 1
ATOM 1447 C CA . ILE B 1 45 ? -1.258 10.867 -6.438 1 98.5 45 ILE B CA 1
ATOM 1448 C C . ILE B 1 45 ? -0.757 12.297 -6.617 1 98.5 45 ILE B C 1
ATOM 1450 O O . ILE B 1 45 ? -1.192 13 -7.527 1 98.5 45 ILE B O 1
ATOM 1454 N N . SER B 1 46 ? 0.146 12.773 -5.746 1 98.56 46 SER B N 1
ATOM 1455 C CA . SER B 1 46 ? 0.726 14.102 -5.918 1 98.56 46 SER B CA 1
ATOM 1456 C C . SER B 1 46 ? 1.378 14.25 -7.289 1 98.56 46 SER B C 1
ATOM 1458 O O . SER B 1 46 ? 1.226 15.281 -7.949 1 98.56 46 SER B O 1
ATOM 1460 N N . LYS B 1 47 ? 2.062 13.195 -7.695 1 97.81 47 LYS B N 1
ATOM 1461 C CA . LYS B 1 47 ? 2.719 13.234 -9 1 97.81 47 LYS B CA 1
ATOM 1462 C C . LYS B 1 47 ? 1.704 13.086 -10.125 1 97.81 47 LYS B C 1
ATOM 1464 O O . LYS B 1 47 ? 1.647 13.93 -11.031 1 97.81 47 LYS B O 1
ATOM 1469 N N . LYS B 1 48 ? 0.905 12.109 -10.055 1 97.5 48 LYS B N 1
ATOM 1470 C CA . LYS B 1 48 ? 0.031 11.727 -11.156 1 97.5 48 LYS B CA 1
ATOM 1471 C C . LYS B 1 48 ? -1.043 12.781 -11.406 1 97.5 48 LYS B C 1
ATOM 1473 O O . LYS B 1 48 ? -1.321 13.133 -12.547 1 97.5 48 LYS B O 1
ATOM 1478 N N . LYS B 1 49 ? -1.582 13.289 -10.367 1 97.88 49 LYS B N 1
ATOM 1479 C CA . LYS B 1 49 ? -2.74 14.172 -10.5 1 97.88 49 LYS B CA 1
ATOM 1480 C C . LYS B 1 49 ? -2.324 15.641 -10.461 1 97.88 49 LYS B C 1
ATOM 1482 O O . LYS B 1 49 ? -2.932 16.484 -11.125 1 97.88 49 LYS B O 1
ATOM 1487 N N . TYR B 1 50 ? -1.245 15.945 -9.758 1 98 50 TYR B N 1
ATOM 1488 C CA . TYR B 1 50 ? -0.936 17.359 -9.531 1 98 50 TYR B CA 1
ATOM 1489 C C . TYR B 1 50 ? 0.458 17.703 -10.039 1 98 50 TYR B C 1
ATOM 1491 O O . TYR B 1 50 ? 0.923 18.828 -9.883 1 98 50 TYR B O 1
ATOM 1499 N N . ASN B 1 51 ? 1.148 16.719 -10.586 1 97.25 51 ASN B N 1
ATOM 1500 C CA . ASN B 1 51 ? 2.436 16.891 -11.25 1 97.25 51 ASN B CA 1
ATOM 1501 C C . ASN B 1 51 ? 3.512 17.359 -10.281 1 97.25 51 ASN B C 1
ATOM 1503 O O . ASN B 1 51 ? 4.398 18.125 -10.648 1 97.25 51 ASN B O 1
ATOM 1507 N N . VAL B 1 52 ? 3.385 16.938 -9.055 1 96.81 52 VAL B N 1
ATOM 1508 C CA . VAL B 1 52 ? 4.418 17.219 -8.062 1 96.81 52 VAL B CA 1
ATOM 1509 C C . VAL B 1 52 ? 5.559 16.219 -8.195 1 96.81 52 VAL B C 1
ATOM 1511 O O . VAL B 1 52 ? 5.328 15.008 -8.234 1 96.81 52 VAL B O 1
ATOM 1514 N N . ASN B 1 53 ? 6.73 16.719 -8.242 1 94.94 53 ASN B N 1
ATOM 1515 C CA . ASN B 1 53 ? 7.891 15.836 -8.344 1 94.94 53 ASN B CA 1
ATOM 1516 C C . ASN B 1 53 ? 8.078 15 -7.086 1 94.94 53 ASN B C 1
ATOM 1518 O O . ASN B 1 53 ? 7.789 15.461 -5.98 1 94.94 53 ASN B O 1
ATOM 1522 N N . PHE B 1 54 ? 8.68 13.852 -7.23 1 95.12 54 PHE B N 1
ATOM 1523 C CA . PHE B 1 54 ? 8.922 12.953 -6.113 1 95.12 54 PHE B CA 1
ATOM 1524 C C . PHE B 1 54 ? 9.727 13.648 -5.023 1 95.12 54 PHE B C 1
ATOM 1526 O O . PHE B 1 54 ? 9.398 13.555 -3.838 1 95.12 54 PHE B O 1
ATOM 1533 N N . ASN B 1 55 ? 10.703 14.352 -5.477 1 96.62 55 ASN B N 1
ATOM 1534 C CA . ASN B 1 55 ? 11.609 15 -4.531 1 96.62 55 ASN B CA 1
ATOM 1535 C C . ASN B 1 55 ? 10.867 15.953 -3.605 1 96.62 55 ASN B C 1
ATOM 1537 O O . ASN B 1 55 ? 11.156 16.016 -2.41 1 96.62 55 ASN B O 1
ATOM 1541 N N . ASP B 1 56 ? 9.984 16.656 -4.172 1 97.81 56 ASP B N 1
ATOM 1542 C CA . ASP B 1 56 ? 9.242 17.625 -3.389 1 97.81 56 ASP B CA 1
ATOM 1543 C C . ASP B 1 56 ? 8.312 16.938 -2.391 1 97.81 56 ASP B C 1
ATOM 1545 O O . ASP B 1 56 ? 8.227 17.344 -1.229 1 97.81 56 ASP B O 1
ATOM 1549 N N . THR B 1 57 ? 7.602 15.953 -2.834 1 98.62 57 THR B N 1
ATOM 1550 C CA . THR B 1 57 ? 6.699 15.234 -1.942 1 98.62 57 THR B CA 1
ATOM 1551 C C . THR B 1 57 ? 7.48 14.516 -0.847 1 98.62 57 THR B C 1
ATOM 1553 O O . THR B 1 57 ? 7.059 14.484 0.311 1 98.62 57 THR B O 1
ATOM 1556 N N . ILE B 1 58 ? 8.633 13.945 -1.22 1 98.69 58 ILE B N 1
ATOM 1557 C CA . ILE B 1 58 ? 9.484 13.25 -0.255 1 98.69 58 ILE B CA 1
ATOM 1558 C C . ILE B 1 58 ? 9.992 14.242 0.79 1 98.69 58 ILE B C 1
ATOM 1560 O O . ILE B 1 58 ? 9.969 13.961 1.989 1 98.69 58 ILE B O 1
ATOM 1564 N N . SER B 1 59 ? 10.406 15.406 0.33 1 98.44 59 SER B N 1
ATOM 1565 C CA . SER B 1 59 ? 10.844 16.453 1.259 1 98.44 59 SER B CA 1
ATOM 1566 C C . SER B 1 59 ? 9.719 16.859 2.201 1 98.44 59 SER B C 1
ATOM 1568 O O . SER B 1 59 ? 9.93 17 3.406 1 98.44 59 SER B O 1
ATOM 1570 N N . PHE B 1 60 ? 8.57 17.031 1.629 1 98.75 60 PHE B N 1
ATOM 1571 C CA . PHE B 1 60 ? 7.383 17.375 2.406 1 98.75 60 PHE B CA 1
ATOM 1572 C C . PHE B 1 60 ? 7.121 16.312 3.469 1 98.75 60 PHE B C 1
ATOM 1574 O O . PHE B 1 60 ? 6.926 16.641 4.641 1 98.75 60 PHE B O 1
ATOM 1581 N N . LEU B 1 61 ? 7.176 15.055 3.115 1 98.81 61 LEU B N 1
ATOM 1582 C CA . LEU B 1 61 ? 6.914 13.961 4.047 1 98.81 61 LEU B CA 1
ATOM 1583 C C . LEU B 1 61 ? 8 13.883 5.117 1 98.81 61 LEU B C 1
ATOM 1585 O O . LEU B 1 61 ? 7.695 13.82 6.309 1 98.81 61 LEU B O 1
ATOM 1589 N N . ASP B 1 62 ? 9.242 13.969 4.703 1 98.62 62 ASP B N 1
ATOM 1590 C CA . ASP B 1 62 ? 10.375 13.781 5.598 1 98.62 62 ASP B CA 1
ATOM 1591 C C . ASP B 1 62 ? 10.5 14.945 6.574 1 98.62 62 ASP B C 1
ATOM 1593 O O . ASP B 1 62 ? 10.922 14.758 7.719 1 98.62 62 ASP B O 1
ATOM 1597 N N . GLU B 1 63 ? 10.156 16.109 6.125 1 98.5 63 GLU B N 1
ATOM 1598 C CA . GLU B 1 63 ? 10.453 17.312 6.91 1 98.5 63 GLU B CA 1
ATOM 1599 C C . GLU B 1 63 ? 9.242 17.75 7.723 1 98.5 63 GLU B C 1
ATOM 1601 O O . GLU B 1 63 ? 9.391 18.344 8.789 1 98.5 63 GLU B O 1
ATOM 1606 N N . ILE B 1 64 ? 8.109 17.406 7.219 1 98.25 64 ILE B N 1
ATOM 1607 C CA . ILE B 1 64 ? 6.922 17.984 7.848 1 98.25 64 ILE B CA 1
ATOM 1608 C C . ILE B 1 64 ? 6.09 16.859 8.477 1 98.25 64 ILE B C 1
ATOM 1610 O O . ILE B 1 64 ? 5.777 16.922 9.672 1 98.25 64 ILE B O 1
ATOM 1614 N N . VAL B 1 65 ? 5.824 15.836 7.816 1 98.69 65 VAL B N 1
ATOM 1615 C CA . VAL B 1 65 ? 4.812 14.875 8.25 1 98.69 65 VAL B CA 1
ATOM 1616 C C . VAL B 1 65 ? 5.441 13.852 9.188 1 98.69 65 VAL B C 1
ATOM 1618 O O . VAL B 1 65 ? 4.973 13.664 10.312 1 98.69 65 VAL B O 1
ATOM 1621 N N . LEU B 1 66 ? 6.551 13.25 8.742 1 98.44 66 LEU B N 1
ATOM 1622 C CA . LEU B 1 66 ? 7.07 12.055 9.414 1 98.44 66 LEU B CA 1
ATOM 1623 C C . LEU B 1 66 ? 7.695 12.414 10.758 1 98.44 66 LEU B C 1
ATOM 1625 O O . LEU B 1 66 ? 7.641 11.625 11.703 1 98.44 66 LEU B O 1
ATOM 1629 N N . PRO B 1 67 ? 8.289 13.633 10.922 1 98.25 67 PRO B N 1
ATOM 1630 C CA . PRO B 1 67 ? 8.773 14.008 12.25 1 98.25 67 PRO B CA 1
ATOM 1631 C C . PRO B 1 67 ? 7.645 14.156 13.266 1 98.25 67 PRO B C 1
ATOM 1633 O O . PRO B 1 67 ? 7.883 14.07 14.477 1 98.25 67 PRO B O 1
ATOM 1636 N N . ASN B 1 68 ? 6.402 14.273 12.82 1 98.12 68 ASN B N 1
ATOM 1637 C CA . ASN B 1 68 ? 5.273 14.562 13.703 1 98.12 68 ASN B CA 1
ATOM 1638 C C . ASN B 1 68 ? 4.242 13.438 13.672 1 98.12 68 ASN B C 1
ATOM 1640 O O . ASN B 1 68 ? 3.096 13.625 14.078 1 98.12 68 ASN B O 1
ATOM 1644 N N . SER B 1 69 ? 4.621 12.305 13.125 1 98.62 69 SER B N 1
ATOM 1645 C CA . SER B 1 69 ? 3.676 11.203 12.984 1 98.62 69 SER B CA 1
ATOM 1646 C C . SER B 1 69 ? 4.355 9.859 13.203 1 98.62 69 SER B C 1
ATOM 1648 O O . SER B 1 69 ? 5.535 9.695 12.875 1 98.62 69 SER B O 1
ATOM 1650 N N . LEU B 1 70 ? 3.65 8.977 13.734 1 98.56 70 LEU B N 1
ATOM 1651 C CA . LEU B 1 70 ? 4.102 7.594 13.844 1 98.56 70 LEU B CA 1
ATOM 1652 C C . LEU B 1 70 ? 3.777 6.816 12.57 1 98.56 70 LEU B C 1
ATOM 1654 O O . LEU B 1 70 ? 2.645 6.855 12.086 1 98.56 70 LEU B O 1
ATOM 1658 N N . ILE B 1 71 ? 4.758 6.125 12.008 1 98.75 71 ILE B N 1
ATOM 1659 C CA . ILE B 1 71 ? 4.516 5.223 10.883 1 98.75 71 ILE B CA 1
ATOM 1660 C C . ILE B 1 71 ? 4.227 3.818 11.398 1 98.75 71 ILE B C 1
ATOM 1662 O O . ILE B 1 71 ? 5.117 3.141 11.914 1 98.75 71 ILE B O 1
ATOM 1666 N N . LEU B 1 72 ? 3.057 3.369 11.281 1 98.88 72 LEU B N 1
ATOM 1667 C CA . LEU B 1 72 ? 2.654 2.031 11.703 1 98.88 72 LEU B CA 1
ATOM 1668 C C . LEU B 1 72 ? 2.938 1.007 10.609 1 98.88 72 LEU B C 1
ATOM 1670 O O . LEU B 1 72 ? 2.633 1.241 9.438 1 98.88 72 LEU B O 1
ATOM 1674 N N . PRO B 1 73 ? 3.549 -0.1 10.984 1 98.88 73 PRO B N 1
ATOM 1675 C CA . PRO B 1 73 ? 3.803 -1.128 9.969 1 98.88 73 PRO B CA 1
ATOM 1676 C C . PRO B 1 73 ? 2.521 -1.793 9.469 1 98.88 73 PRO B C 1
ATOM 1678 O O . PRO B 1 73 ? 1.482 -1.713 10.133 1 98.88 73 PRO B O 1
ATOM 1681 N N . ILE B 1 74 ? 2.58 -2.287 8.289 1 98.94 74 ILE B N 1
ATOM 1682 C CA . ILE B 1 74 ? 1.52 -3.145 7.781 1 98.94 74 ILE B CA 1
ATOM 1683 C C . ILE B 1 74 ? 1.988 -4.598 7.773 1 98.94 74 ILE B C 1
ATOM 1685 O O . ILE B 1 74 ? 3.002 -4.93 7.152 1 98.94 74 ILE B O 1
ATOM 1689 N N . ARG B 1 75 ? 1.205 -5.422 8.484 1 98.75 75 ARG B N 1
ATOM 1690 C CA . ARG B 1 75 ? 1.601 -6.812 8.695 1 98.75 75 ARG B CA 1
ATOM 1691 C C . ARG B 1 75 ? 0.521 -7.77 8.195 1 98.75 75 ARG B C 1
ATOM 1693 O O . ARG B 1 75 ? -0.529 -7.336 7.719 1 98.75 75 ARG B O 1
ATOM 1700 N N . LYS B 1 76 ? 0.909 -9.047 8.297 1 98.56 76 LYS B N 1
ATOM 1701 C CA . LYS B 1 76 ? -0.023 -10.102 7.902 1 98.56 76 LYS B CA 1
ATOM 1702 C C . LYS B 1 76 ? -1.343 -9.977 8.656 1 98.56 76 LYS B C 1
ATOM 1704 O O . LYS B 1 76 ? -2.414 -10.18 8.078 1 98.56 76 LYS B O 1
ATOM 1709 N N . GLU B 1 77 ? -1.257 -9.617 9.914 1 98.62 77 GLU B N 1
ATOM 1710 C CA . GLU B 1 77 ? -2.455 -9.492 10.742 1 98.62 77 GLU B CA 1
ATOM 1711 C C . GLU B 1 77 ? -3.35 -8.359 10.242 1 98.62 77 GLU B C 1
ATOM 1713 O O . GLU B 1 77 ? -4.574 -8.414 10.391 1 98.62 77 GLU B O 1
ATOM 1718 N N . ASP B 1 78 ? -2.76 -7.355 9.664 1 98.88 78 ASP B N 1
ATOM 1719 C CA . ASP B 1 78 ? -3.541 -6.254 9.109 1 98.88 78 ASP B CA 1
ATOM 1720 C C . ASP B 1 78 ? -4.332 -6.707 7.883 1 98.88 78 ASP B C 1
ATOM 1722 O O . ASP B 1 78 ? -5.461 -6.266 7.668 1 98.88 78 ASP B O 1
ATOM 1726 N N . TYR B 1 79 ? -3.738 -7.613 7.074 1 98.88 79 TYR B N 1
ATOM 1727 C CA . TYR B 1 79 ? -4.484 -8.18 5.957 1 98.88 79 TYR B CA 1
ATOM 1728 C C . TYR B 1 79 ? -5.68 -8.984 6.453 1 98.88 79 TYR B C 1
ATOM 1730 O O . TYR B 1 79 ? -6.777 -8.875 5.902 1 98.88 79 TYR B O 1
ATOM 1738 N N . GLU B 1 80 ? -5.461 -9.75 7.48 1 98.44 80 GLU B N 1
ATOM 1739 C CA . GLU B 1 80 ? -6.531 -10.578 8.023 1 98.44 80 GLU B CA 1
ATOM 1740 C C . GLU B 1 80 ? -7.719 -9.727 8.469 1 98.44 80 GLU B C 1
ATOM 1742 O O . GLU B 1 80 ? -8.875 -10.078 8.211 1 98.44 80 GLU B O 1
ATOM 1747 N N . LYS B 1 81 ? -7.438 -8.633 9.039 1 98.69 81 LYS B N 1
ATOM 1748 C CA . LYS B 1 81 ? -8.492 -7.719 9.469 1 98.69 81 LYS B CA 1
ATOM 1749 C C . LYS B 1 81 ? -9.07 -6.949 8.289 1 98.69 81 LYS B C 1
ATOM 1751 O O . LYS B 1 81 ? -10.281 -6.711 8.234 1 98.69 81 LYS B O 1
ATOM 1756 N N . ALA B 1 82 ? -8.227 -6.574 7.32 1 98.81 82 ALA B N 1
ATOM 1757 C CA . ALA B 1 82 ? -8.656 -5.793 6.164 1 98.81 82 ALA B CA 1
ATOM 1758 C C . ALA B 1 82 ? -9.68 -6.559 5.332 1 98.81 82 ALA B C 1
ATOM 1760 O O . ALA B 1 82 ? -10.633 -5.973 4.812 1 98.81 82 ALA B O 1
ATOM 1761 N N . LYS B 1 83 ? -9.445 -7.863 5.145 1 97.94 83 LYS B N 1
ATOM 1762 C CA . LYS B 1 83 ? -10.391 -8.656 4.355 1 97.94 83 LYS B CA 1
ATOM 1763 C C . LYS B 1 83 ? -11.781 -8.641 4.992 1 97.94 83 LYS B C 1
ATOM 1765 O O . LYS B 1 83 ? -12.789 -8.539 4.289 1 97.94 83 LYS B O 1
ATOM 1770 N N . ASP B 1 84 ? -11.805 -8.703 6.367 1 97.69 84 ASP B N 1
ATOM 1771 C CA . ASP B 1 84 ? -13.086 -8.633 7.07 1 97.69 84 ASP B CA 1
ATOM 1772 C C . ASP B 1 84 ? -13.773 -7.289 6.836 1 97.69 84 ASP B C 1
ATOM 1774 O O . ASP B 1 84 ? -14.984 -7.238 6.594 1 97.69 84 ASP B O 1
ATOM 1778 N N . ILE B 1 85 ? -13.031 -6.285 6.91 1 98.19 85 ILE B N 1
ATOM 1779 C CA . ILE B 1 85 ? -13.547 -4.93 6.73 1 98.19 85 ILE B CA 1
ATOM 1780 C C . ILE B 1 85 ? -14.055 -4.754 5.301 1 98.19 85 ILE B C 1
ATOM 1782 O O . ILE B 1 85 ? -15.133 -4.195 5.082 1 98.19 85 ILE B O 1
ATOM 1786 N N . MET B 1 86 ? -13.25 -5.25 4.367 1 97.19 86 MET B N 1
ATOM 1787 C CA . MET B 1 86 ? -13.594 -5.16 2.951 1 97.19 86 MET B CA 1
ATOM 1788 C C . MET B 1 86 ? -14.93 -5.844 2.672 1 97.19 86 MET B C 1
ATOM 1790 O O . MET B 1 86 ? -15.789 -5.285 1.986 1 97.19 86 MET B O 1
ATOM 1794 N N . LEU B 1 87 ? -15.086 -6.98 3.23 1 95.75 87 LEU B N 1
ATOM 1795 C CA . LEU B 1 87 ? -16.266 -7.801 2.979 1 95.75 87 LEU B CA 1
ATOM 1796 C C . LEU B 1 87 ? -17.484 -7.25 3.719 1 95.75 87 LEU B C 1
ATOM 1798 O O . LEU B 1 87 ? -18.594 -7.273 3.195 1 95.75 87 LEU B O 1
ATOM 1802 N N . LYS B 1 88 ? -17.25 -6.746 4.871 1 97.06 88 LYS B N 1
ATOM 1803 C CA . LYS B 1 88 ? -18.328 -6.27 5.73 1 97.06 88 LYS B CA 1
ATOM 1804 C C . LYS B 1 88 ? -18.859 -4.926 5.242 1 97.06 88 LYS B C 1
ATOM 1806 O O . LYS B 1 88 ? -20.078 -4.684 5.281 1 97.06 88 LYS B O 1
ATOM 1811 N N . TYR B 1 89 ? -18 -4.043 4.699 1 97.38 89 TYR B N 1
ATOM 1812 C 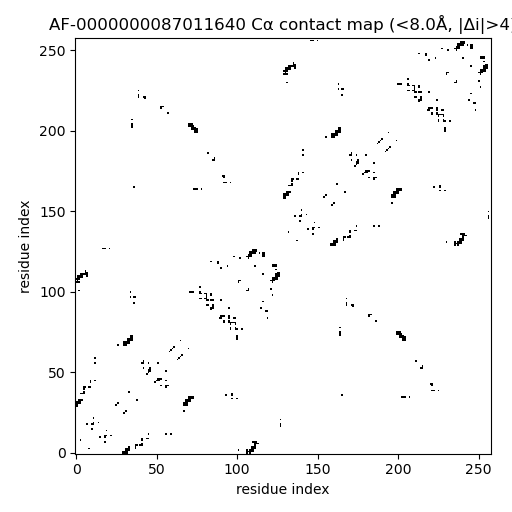CA . TYR B 1 89 ? -18.422 -2.662 4.457 1 97.38 89 TYR B CA 1
ATOM 1813 C C . TYR B 1 89 ? -18.266 -2.303 2.982 1 97.38 89 TYR B C 1
ATOM 1815 O O . TYR B 1 89 ? -18.562 -1.173 2.582 1 97.38 89 TYR B O 1
ATOM 1823 N N . ASP B 1 90 ? -17.781 -3.211 2.148 1 94.69 90 ASP B N 1
ATOM 1824 C CA . ASP B 1 90 ? -17.547 -2.961 0.729 1 94.69 90 ASP B CA 1
ATOM 1825 C C . ASP B 1 90 ? -16.641 -1.747 0.526 1 94.69 90 ASP B C 1
ATOM 1827 O O . ASP B 1 90 ? -16.953 -0.87 -0.285 1 94.69 90 ASP B O 1
ATOM 1831 N N . LEU B 1 91 ? -15.609 -1.704 1.338 1 97.12 91 LEU B N 1
ATOM 1832 C CA . LEU B 1 91 ? -14.609 -0.649 1.26 1 97.12 91 LEU B CA 1
ATOM 1833 C C . LEU B 1 91 ? -13.492 -1.031 0.295 1 97.12 91 LEU B C 1
ATOM 1835 O O . LEU B 1 91 ? -13.148 -2.211 0.165 1 97.12 91 LEU B O 1
ATOM 1839 N N . LYS B 1 92 ? -12.875 -0.112 -0.343 1 97.25 92 LYS B N 1
ATOM 1840 C CA . LYS B 1 92 ? -11.719 -0.369 -1.196 1 97.25 92 LYS B CA 1
ATOM 1841 C C . LYS B 1 92 ? -10.586 -1.03 -0.409 1 97.25 92 LYS B C 1
ATOM 1843 O O . LYS B 1 92 ? -10.492 -0.863 0.809 1 97.25 92 LYS B O 1
ATOM 1848 N N . PRO B 1 93 ? -9.805 -1.706 -1.089 1 98.25 93 PRO B N 1
ATOM 1849 C CA . PRO B 1 93 ? -8.773 -2.469 -0.388 1 98.25 93 PRO B CA 1
ATOM 1850 C C . PRO B 1 93 ? -7.836 -1.581 0.43 1 98.25 93 PRO B C 1
ATOM 1852 O O . PRO B 1 93 ? -7.613 -1.841 1.615 1 98.25 93 PRO B O 1
ATOM 1855 N N . SER B 1 94 ? -7.371 -0.478 -0.17 1 98.56 94 SER B N 1
ATOM 1856 C CA . SER B 1 94 ? -6.445 0.389 0.551 1 98.56 94 SER B CA 1
ATOM 1857 C C . SER B 1 94 ? -7.094 0.971 1.802 1 98.56 94 SER B C 1
ATOM 1859 O O . SER B 1 94 ? -6.484 0.989 2.873 1 98.56 94 SER B O 1
ATOM 1861 N N . ASP B 1 95 ? -8.328 1.385 1.662 1 98.69 95 ASP B N 1
ATOM 1862 C CA . ASP B 1 95 ? -9.07 1.924 2.801 1 98.69 95 ASP B CA 1
ATOM 1863 C C . ASP B 1 95 ? -9.266 0.862 3.879 1 98.69 95 ASP B C 1
ATOM 1865 O O . ASP B 1 95 ? -9.18 1.157 5.074 1 98.69 95 ASP B O 1
ATOM 1869 N N . SER B 1 96 ? -9.539 -0.35 3.443 1 98.81 96 SER B N 1
ATOM 1870 C CA . SER B 1 96 ? -9.703 -1.459 4.375 1 98.81 96 SER B CA 1
ATOM 1871 C C . SER B 1 96 ? -8.406 -1.744 5.133 1 98.81 96 SER B C 1
ATOM 1873 O O . SER B 1 96 ? -8.438 -2.045 6.328 1 98.81 96 SER B O 1
ATOM 1875 N N . PHE B 1 97 ? -7.266 -1.64 4.469 1 98.94 97 PHE B N 1
ATOM 1876 C CA . PHE B 1 97 ? -5.973 -1.805 5.117 1 98.94 97 PHE B CA 1
ATOM 1877 C C . PHE B 1 97 ? -5.738 -0.703 6.145 1 98.94 97 PHE B C 1
ATOM 1879 O O . PHE B 1 97 ? -5.254 -0.967 7.246 1 98.94 97 PHE B O 1
ATOM 1886 N N . HIS B 1 98 ? -6.078 0.548 5.77 1 98.94 98 HIS B N 1
ATOM 1887 C CA . HIS B 1 98 ? -5.914 1.643 6.723 1 98.94 98 HIS B CA 1
ATOM 1888 C C . HIS B 1 98 ? -6.715 1.388 7.996 1 98.94 98 HIS B C 1
ATOM 1890 O O . HIS B 1 98 ? -6.18 1.497 9.102 1 98.94 98 HIS B O 1
ATOM 1896 N N . VAL B 1 99 ? -7.953 0.977 7.812 1 98.88 99 VAL B N 1
ATOM 1897 C CA . VAL B 1 99 ? -8.82 0.726 8.953 1 98.88 99 VAL B CA 1
ATOM 1898 C C . VAL B 1 99 ? -8.266 -0.432 9.781 1 98.88 99 VAL B C 1
ATOM 1900 O O . VAL B 1 99 ? -8.266 -0.379 11.016 1 98.88 99 VAL B O 1
ATOM 1903 N N . ALA B 1 100 ? -7.809 -1.473 9.133 1 98.94 100 ALA B N 1
ATOM 1904 C CA . ALA B 1 100 ? -7.23 -2.621 9.828 1 98.94 100 ALA B CA 1
ATOM 1905 C C . ALA B 1 100 ? -6.031 -2.205 10.672 1 98.94 100 ALA B C 1
ATOM 1907 O O . ALA B 1 100 ? -5.926 -2.584 11.844 1 98.94 100 ALA B O 1
ATOM 1908 N N . VAL B 1 101 ? -5.16 -1.391 10.07 1 98.94 101 VAL B N 1
ATOM 1909 C CA . VAL B 1 101 ? -3.982 -0.903 10.781 1 98.94 101 VAL B CA 1
ATOM 1910 C C . VAL B 1 101 ? -4.418 -0.058 11.977 1 98.94 101 VAL B C 1
ATOM 1912 O O . VAL B 1 101 ? -3.873 -0.198 13.078 1 98.94 101 VAL B O 1
ATOM 1915 N N . MET B 1 102 ? -5.426 0.773 11.781 1 98.88 102 MET B N 1
ATOM 1916 C CA . MET B 1 102 ? -5.973 1.593 12.859 1 98.88 102 MET B CA 1
ATOM 1917 C C . MET B 1 102 ? -6.461 0.72 14.016 1 98.88 102 MET B C 1
ATOM 1919 O O . MET B 1 102 ? -5.988 0.853 15.141 1 98.88 102 MET B O 1
ATOM 1923 N N . LEU B 1 103 ? -7.289 -0.234 13.727 1 98.81 103 LEU B N 1
ATOM 1924 C CA . LEU B 1 103 ? -7.945 -1.037 14.75 1 98.81 103 LEU B CA 1
ATOM 1925 C C . LEU B 1 103 ? -6.941 -1.932 15.469 1 98.81 103 LEU B C 1
ATOM 1927 O O . LEU B 1 103 ? -7.008 -2.096 16.688 1 98.81 103 LEU B O 1
ATOM 1931 N N . ASN B 1 104 ? -5.98 -2.492 14.773 1 98.81 104 ASN B N 1
ATOM 1932 C CA . ASN B 1 104 ? -4.945 -3.326 15.375 1 98.81 104 ASN B CA 1
ATOM 1933 C C . ASN B 1 104 ? -4.047 -2.52 16.297 1 98.81 104 ASN B C 1
ATOM 1935 O O . ASN B 1 104 ? -3.301 -3.09 17.109 1 98.81 104 ASN B O 1
ATOM 1939 N N . ASN B 1 105 ? -4.082 -1.175 16.172 1 98.75 105 ASN B N 1
ATOM 1940 C CA . ASN B 1 105 ? -3.266 -0.31 17.016 1 98.75 105 ASN B CA 1
ATOM 1941 C C . ASN B 1 105 ? -4.125 0.561 17.922 1 98.75 105 ASN B C 1
ATOM 1943 O O . ASN B 1 105 ? -3.668 1.594 18.422 1 98.75 105 ASN B O 1
ATOM 1947 N N . SER B 1 106 ? -5.406 0.3 18.062 1 98.5 106 SER B N 1
ATOM 1948 C CA . SER B 1 106 ? -6.352 0.945 18.969 1 98.5 106 SER B CA 1
ATOM 1949 C C . SER B 1 106 ? -6.574 2.404 18.594 1 98.5 106 SER B C 1
ATOM 1951 O O . SER B 1 106 ? -6.672 3.271 19.453 1 98.5 106 SER B O 1
ATOM 1953 N N . ILE B 1 107 ? -6.508 2.619 17.312 1 98.75 107 ILE B N 1
ATOM 1954 C CA . ILE B 1 107 ? -6.832 3.934 16.766 1 98.75 107 ILE B CA 1
ATOM 1955 C C . ILE B 1 107 ? -8.227 3.904 16.156 1 98.75 107 ILE B C 1
ATOM 1957 O O . ILE B 1 107 ? -8.531 3.035 15.336 1 98.75 107 ILE B O 1
ATOM 1961 N N . SER B 1 108 ? -9.062 4.852 16.484 1 98.56 108 SER B N 1
ATOM 1962 C CA . SER B 1 108 ? -10.445 4.797 16.031 1 98.56 108 SER B CA 1
ATOM 1963 C C . SER B 1 108 ? -10.828 6.074 15.297 1 98.56 108 SER B C 1
ATOM 1965 O O . SER B 1 108 ? -11.977 6.223 14.859 1 98.56 108 SER B O 1
ATOM 1967 N N . LYS B 1 109 ? -9.922 7.07 15.094 1 98.75 109 LYS B N 1
ATOM 1968 C CA . LYS B 1 109 ? -10.195 8.312 14.383 1 98.75 109 LYS B CA 1
ATOM 1969 C C . LYS B 1 109 ? -9.312 8.445 13.148 1 98.75 109 LYS B C 1
ATOM 1971 O O . LYS B 1 109 ? -8.125 8.117 13.188 1 98.75 109 LYS B O 1
ATOM 1976 N N . ILE B 1 110 ? -9.914 8.852 12.078 1 98.88 110 ILE B N 1
ATOM 1977 C CA . ILE B 1 110 ? -9.188 9.07 10.828 1 98.88 110 ILE B CA 1
ATOM 1978 C C . ILE B 1 110 ? -9.523 10.453 10.266 1 98.88 110 ILE B C 1
ATOM 1980 O O . ILE B 1 110 ? -10.688 10.867 10.273 1 98.88 110 ILE B O 1
ATOM 1984 N N . ILE B 1 111 ? -8.492 11.195 9.898 1 98.81 111 ILE B N 1
ATOM 1985 C CA . ILE B 1 111 ? -8.711 12.43 9.148 1 98.81 111 ILE B CA 1
ATOM 1986 C C . ILE B 1 111 ? -8.766 12.125 7.652 1 98.81 111 ILE B C 1
ATOM 1988 O O . ILE B 1 111 ? -7.754 11.773 7.043 1 98.81 111 ILE B O 1
ATOM 1992 N N . SER B 1 112 ? -9.938 12.258 7.07 1 98.75 112 SER B N 1
ATOM 1993 C CA . SER B 1 112 ? -10.117 11.938 5.66 1 98.75 112 SER B CA 1
ATOM 1994 C C . SER B 1 112 ? -11.305 12.68 5.07 1 98.75 112 SER B C 1
ATOM 1996 O O . SER B 1 112 ? -12.312 12.891 5.75 1 98.75 112 SER B O 1
ATOM 1998 N N . GLU B 1 113 ? -11.164 13.133 3.832 1 97.81 113 GLU B N 1
ATOM 1999 C CA . GLU B 1 113 ? -12.273 13.742 3.107 1 97.81 113 GLU B CA 1
ATOM 2000 C C . GLU B 1 113 ? -13.234 12.672 2.574 1 97.81 113 GLU B C 1
ATOM 2002 O O . GLU B 1 113 ? -14.359 12.984 2.188 1 97.81 113 GLU B O 1
ATOM 2007 N N . ASP B 1 114 ? -12.766 11.414 2.521 1 97.62 114 ASP B N 1
ATOM 2008 C CA . ASP B 1 114 ? -13.516 10.328 1.904 1 97.62 114 ASP B CA 1
ATOM 2009 C C . ASP B 1 114 ? -14.672 9.883 2.801 1 97.62 114 ASP B C 1
ATOM 2011 O O . ASP B 1 114 ? -14.453 9.227 3.82 1 97.62 114 ASP B O 1
ATOM 2015 N N . LYS B 1 115 ? -15.859 10 2.402 1 97.5 115 LYS B N 1
ATOM 2016 C CA . LYS B 1 115 ? -17.062 9.703 3.186 1 97.5 115 LYS B CA 1
ATOM 2017 C C . LYS B 1 115 ? -17.297 8.203 3.275 1 97.5 115 LYS B C 1
ATOM 2019 O O . LYS B 1 115 ? -18.109 7.742 4.082 1 97.5 115 LYS B O 1
ATOM 2024 N N . ASP B 1 116 ? -16.578 7.406 2.514 1 97.5 116 ASP B N 1
ATOM 2025 C CA . ASP B 1 116 ? -16.703 5.953 2.592 1 97.5 116 ASP B CA 1
ATOM 2026 C C . ASP B 1 116 ? -16.375 5.445 3.992 1 97.5 116 ASP B C 1
ATOM 2028 O O . ASP B 1 116 ? -16.922 4.438 4.441 1 97.5 116 ASP B O 1
ATOM 2032 N N . PHE B 1 117 ? -15.547 6.176 4.727 1 98.5 117 PHE B N 1
ATOM 2033 C CA . PHE B 1 117 ? -15.148 5.758 6.062 1 98.5 117 PHE B CA 1
ATOM 2034 C C . PHE B 1 117 ? -16.328 5.844 7.031 1 98.5 117 PHE B C 1
ATOM 2036 O O . PHE B 1 117 ? -16.297 5.23 8.102 1 98.5 117 PHE B O 1
ATOM 2043 N N . ASP B 1 118 ? -17.359 6.617 6.668 1 98.12 118 ASP B N 1
ATOM 2044 C CA . ASP B 1 118 ? -18.531 6.75 7.531 1 98.12 118 ASP B CA 1
ATOM 2045 C C . ASP B 1 118 ? -19.297 5.438 7.621 1 98.12 118 ASP B C 1
ATOM 2047 O O . ASP B 1 118 ? -20.109 5.246 8.531 1 98.12 118 ASP B O 1
ATOM 2051 N N . ARG B 1 119 ? -19.047 4.523 6.711 1 97.12 119 ARG B N 1
ATOM 2052 C CA . ARG B 1 119 ? -19.719 3.23 6.707 1 97.12 119 ARG B CA 1
ATOM 2053 C C . ARG B 1 119 ? -19.141 2.314 7.785 1 97.12 119 ARG B C 1
ATOM 2055 O O . ARG B 1 119 ? -19.781 1.334 8.172 1 97.12 119 ARG B O 1
ATOM 2062 N N . VAL B 1 120 ? -17.938 2.607 8.211 1 98.38 120 VAL B N 1
ATOM 2063 C CA . VAL B 1 120 ? -17.234 1.728 9.141 1 98.38 120 VAL B CA 1
ATOM 2064 C C . VAL B 1 120 ? -17.578 2.121 10.578 1 98.38 120 VAL B C 1
ATOM 2066 O O . VAL B 1 120 ? -17.078 3.119 11.094 1 98.38 120 VAL B O 1
ATOM 2069 N N . LYS B 1 121 ? -18.266 1.344 11.32 1 97.5 121 LYS B N 1
ATOM 2070 C CA . LYS B 1 121 ? -18.828 1.659 12.633 1 97.5 121 LYS B CA 1
ATOM 2071 C C . LYS B 1 121 ? -17.734 1.76 13.688 1 97.5 121 LYS B C 1
ATOM 2073 O O . LYS B 1 121 ? -17.875 2.48 14.68 1 97.5 121 LYS B O 1
ATOM 2078 N N . GLU B 1 122 ? -16.656 1.048 13.461 1 98.19 1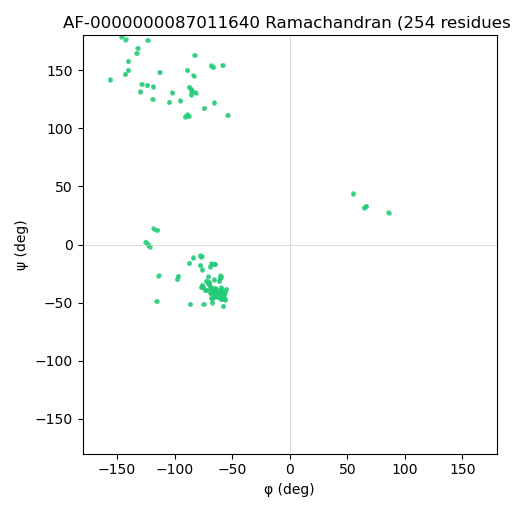22 GLU B N 1
ATOM 2079 C CA . GLU B 1 122 ? -15.602 0.923 14.461 1 98.19 122 GLU B CA 1
ATOM 2080 C C . GLU B 1 122 ? -14.727 2.174 14.492 1 98.19 122 GLU B C 1
ATOM 2082 O O . GLU B 1 122 ? -13.938 2.357 15.422 1 98.19 122 GLU B O 1
ATOM 2087 N N . ILE B 1 123 ? -14.953 3.092 13.469 1 98.69 123 ILE B N 1
ATOM 2088 C CA . ILE B 1 123 ? -14.062 4.25 13.445 1 98.69 123 ILE B CA 1
ATOM 2089 C C . ILE B 1 123 ? -14.883 5.523 13.25 1 98.69 123 ILE B C 1
ATOM 2091 O O . ILE B 1 123 ? -16.062 5.461 12.914 1 98.69 123 ILE B O 1
ATOM 2095 N N . GLN B 1 124 ? -14.25 6.633 13.516 1 98.62 124 GLN B N 1
ATOM 2096 C CA . GLN B 1 124 ? -14.828 7.957 13.312 1 98.62 124 GLN B CA 1
ATOM 2097 C C . GLN B 1 124 ? -14.016 8.773 12.312 1 98.62 124 GLN B C 1
ATOM 2099 O O . GLN B 1 124 ? -12.797 8.898 12.461 1 98.62 124 GLN B O 1
ATOM 2104 N N . ARG B 1 125 ? -14.664 9.234 11.344 1 98.56 125 ARG B N 1
ATOM 2105 C CA . ARG B 1 125 ? -14.047 10.117 10.359 1 98.56 125 ARG B CA 1
ATOM 2106 C C . ARG B 1 125 ? -14.117 11.57 10.797 1 98.56 125 ARG B C 1
ATOM 2108 O O . ARG B 1 125 ? -15.164 12.031 11.266 1 98.56 125 ARG B O 1
ATOM 2115 N N . VAL B 1 126 ? -13 12.242 10.625 1 97.75 126 VAL B N 1
ATOM 2116 C CA . VAL B 1 126 ? -12.906 13.672 10.922 1 97.75 126 VAL B CA 1
ATOM 2117 C C . VAL B 1 126 ? -12.422 14.422 9.68 1 97.75 126 VAL B C 1
ATOM 2119 O O . VAL B 1 126 ? -11.531 13.953 8.977 1 97.75 126 VAL B O 1
ATOM 2122 N N . TRP B 1 127 ? -13.039 15.555 9.414 1 95.75 127 TRP B N 1
ATOM 2123 C CA . TRP B 1 127 ? -12.602 16.406 8.32 1 95.75 127 TRP B CA 1
ATOM 2124 C C . TRP B 1 127 ? -12.719 17.875 8.695 1 95.75 127 TRP B C 1
ATOM 2126 O O . TRP B 1 127 ? -13.219 18.219 9.773 1 95.75 127 TRP B O 1
ATOM 2136 N N . LEU B 1 128 ? -12.289 18.797 7.816 1 88.25 128 LEU B N 1
ATOM 2137 C CA . LEU B 1 128 ? -12.211 20.234 8.062 1 88.25 128 LEU B CA 1
ATOM 2138 C C . LEU B 1 128 ? -13.555 20.781 8.539 1 88.25 128 LEU B C 1
ATOM 2140 O O . LEU B 1 128 ? -14.609 20.297 8.102 1 88.25 128 LEU B O 1
ATOM 2144 N N . ARG B 1 129 ? -13.758 21.219 9.734 1 71.25 129 ARG B N 1
ATOM 2145 C CA . ARG B 1 129 ? -14.969 21.906 10.188 1 71.25 129 ARG B CA 1
ATOM 2146 C C . ARG B 1 129 ? -15 23.344 9.695 1 71.25 129 ARG B C 1
ATOM 2148 O O . ARG B 1 129 ? -13.953 23.953 9.492 1 71.25 129 ARG B O 1
#

Radius of gyration: 18.17 Å; Cα contacts (8 Å, |Δi|>4): 409; chains: 2; bounding box: 40×53×41 Å

Solvent-accessible surface area (backbone atoms only — not comparable to full-atom values): 13634 Å² total; per-residue (Å²): 95,35,34,52,36,33,66,47,52,39,41,42,72,71,60,39,62,73,50,46,54,48,50,56,53,44,62,75,72,44,51,37,29,37,36,61,69,33,53,36,47,29,50,43,46,36,28,75,76,66,67,41,54,66,67,58,49,49,47,46,39,62,70,56,46,51,77,62,32,46,66,44,58,43,42,63,69,25,50,61,43,12,55,51,43,22,70,74,61,72,44,55,50,65,60,16,38,53,50,20,42,29,54,80,66,77,32,43,35,34,38,37,82,63,68,73,49,69,68,41,83,83,42,43,68,39,62,91,126,94,35,33,52,35,34,65,48,51,38,41,41,72,70,61,39,62,72,49,45,53,51,49,57,54,44,62,74,72,41,49,37,30,38,36,62,68,33,54,35,46,30,50,44,46,36,27,73,75,66,68,39,53,66,67,57,50,48,47,46,38,62,69,57,47,51,78,63,33,46,66,44,58,44,41,62,69,25,51,63,43,12,55,51,42,23,70,74,60,72,43,56,49,65,61,16,38,52,50,20,43,29,55,78,65,77,32,43,36,32,38,38,84,62,68,73,48,70,69,41,83,83,43,45,69,39,63,91,127

Nearest PDB structures (foldseek):
  7by2-assembly1_B-2  TM=8.313E-01  e=4.083E-06  Klebsiella pneumoniae
  8wmm-assembly1_G  TM=7.514E-01  e=2.417E-06  Chryseobacterium
  5wz4-assembly1_B  TM=8.179E-01  e=2.486E-05  Mycobacterium tuberculosis H37Rv
  5wzf-assembly1_A  TM=8.183E-01  e=5.959E-05  Mycobacterium tuberculosis H37Rv
  4xgr-assembly1_A  TM=8.181E-01  e=6.888E-04  Mycobacterium tuberculosis H37Rv

Foldseek 3Di:
DEEEALVLLLCVLVPPPLSVVVVVVCLVPDQYEYEVLSLVSNQVCNCPPVNDDNVSSVCCCVPPPPVRHHYQYQDPQLQVQLVVVCVVLVDDSSVSSRVSSCVVVVHAEYEDPDCSCVSPPSHYYDYRD/DEEEALVLLLCVLVPPPLSVVVVVVCLVPDQYEYEVLSLVSNQVCNCPPVNDDNVSSVCCCVPPPPVRHHYQYQDPQLQVQLVVVCVVLVDDSSVSSRVSSCVVVVHAEYEDPDCSCVSPPSHYYDYRD

Sequence (258 aa):
MIFLDANFLIYLNLGVKEVENFYIKILQEDRLALDPLVIDEVIYISKKKYNVNFNDTISFLDEIVLPNSLILPIRKEDYEKAKDIMLKYDLKPSDSFHVAVMLNNSISKIISEDKDFDRVKEIQRVWLRMIFLDANFLIYLNLGVKEVENFYIKILQEDRLALDPLVIDEVIYISKKKYNVNFNDTISFLDEIVLPNSLILPIRKEDYEKAKDIMLKYDLKPSDSFHVAVMLNNSISKIISEDKDFDRVKEIQRVWLR

InterPro domains:
  IPR002716 PIN domain [PF01850] (2-122)
  IPR002716 PIN domain [SM00670] (1-119)
  IPR029060 PIN-like domain superfamily [SSF88723] (1-128)

Organism: Acidianus infernus (NCBI:txid12915)

pLDDT: mean 97.86, std 2.68, range [70.94, 98.94]